Protein AF-A0A401P1S7-F1 (afdb_monomer)

pLDDT: mean 80.26, std 20.79, range [28.09, 97.69]

InterPro domains:
  IPR001977 Dephospho-CoA kinase [PF01121] (218-320)
  IPR001977 Dephospho-CoA kinase [PS51219] (219-333)
  IPR001977 Dephospho-CoA kinase [TIGR00152] (219-319)
  IPR004821 Cytidyltransferase-like domain [PF01467] (54-198)
  IPR014729 Rossmann-like alpha/beta/alpha sandwich fold [G3DSA:3.40.50.620] (52-202)
  IPR027417 P-loop containing nucleoside triphosphate hydrolase [G3DSA:3.40.50.300] (215-326)
  IPR027417 P-loop containing nucleoside triphosphate hydrolase [SSF52540] (219-316)

Organism: Scyliorhinus torazame (NCBI:txid75743)

Mean predicted aligned error: 14.48 Å

Structure (mmCIF, N/CA/C/O backbone):
data_AF-A0A401P1S7-F1
#
_entry.id   AF-A0A401P1S7-F1
#
loop_
_atom_site.group_PDB
_atom_site.id
_atom_site.type_symbol
_atom_site.label_atom_id
_atom_site.label_alt_id
_atom_site.label_comp_id
_atom_site.label_asym_id
_atom_site.label_entity_id
_atom_site.label_seq_id
_atom_site.pdbx_PDB_ins_code
_atom_site.Cartn_x
_atom_site.Cartn_y
_atom_site.Cartn_z
_atom_site.occupancy
_atom_site.B_iso_or_equiv
_atom_site.auth_seq_id
_atom_site.auth_comp_id
_atom_site.auth_asym_id
_atom_site.auth_atom_id
_atom_site.pdbx_PDB_model_num
ATOM 1 N N . MET A 1 1 ? -18.779 -3.147 -56.351 1.00 32.50 1 MET A N 1
ATOM 2 C CA . MET A 1 1 ? -19.719 -4.284 -56.214 1.00 32.50 1 MET A CA 1
ATOM 3 C C . MET A 1 1 ? -18.929 -5.398 -55.556 1.00 32.50 1 MET A C 1
ATOM 5 O O . MET A 1 1 ? -17.901 -5.725 -56.116 1.00 32.50 1 MET A O 1
ATOM 9 N N . GLN A 1 2 ? -19.200 -5.988 -54.401 1.00 30.59 2 GLN A N 1
ATOM 10 C CA . GLN A 1 2 ? -20.310 -6.144 -53.446 1.00 30.59 2 GLN A CA 1
ATOM 11 C C . GLN A 1 2 ? -19.615 -6.929 -52.294 1.00 30.59 2 GLN A C 1
ATOM 13 O O . GLN A 1 2 ? -18.751 -7.743 -52.590 1.00 30.59 2 GLN A O 1
ATOM 18 N N . CYS A 1 3 ? -19.857 -6.825 -50.995 1.00 28.09 3 CYS A N 1
ATOM 19 C CA . CYS A 1 3 ? -20.874 -6.202 -50.169 1.00 28.09 3 CYS A CA 1
ATOM 20 C C . CYS A 1 3 ? -20.369 -6.321 -48.711 1.00 28.09 3 CYS A C 1
ATOM 22 O O . CYS A 1 3 ? -19.733 -7.331 -48.408 1.00 28.09 3 CYS A O 1
ATOM 24 N N . LEU A 1 4 ? -20.747 -5.355 -47.854 1.00 31.86 4 LEU A N 1
ATOM 25 C CA . LEU A 1 4 ? -20.675 -5.278 -46.373 1.00 31.86 4 LEU A CA 1
ATOM 26 C C . LEU A 1 4 ? -19.678 -4.218 -45.856 1.00 31.86 4 LEU A C 1
ATOM 28 O O . LEU A 1 4 ? -18.549 -4.548 -45.534 1.00 31.86 4 LEU A O 1
ATOM 32 N N . GLU A 1 5 ? -19.987 -2.922 -45.710 1.00 41.50 5 GLU A N 1
ATOM 33 C CA . GLU A 1 5 ? -21.269 -2.194 -45.627 1.00 41.50 5 GLU A CA 1
ATOM 34 C C . GLU A 1 5 ? -22.364 -2.901 -44.825 1.00 41.50 5 GLU A C 1
ATOM 36 O O . GLU A 1 5 ? -23.409 -3.288 -45.341 1.00 41.50 5 GLU A O 1
ATOM 41 N N . LYS A 1 6 ? -22.099 -3.092 -43.535 1.00 39.53 6 LYS A N 1
ATOM 42 C CA . LYS A 1 6 ? -23.095 -3.010 -42.459 1.00 39.53 6 LYS A CA 1
ATOM 43 C C . LYS A 1 6 ? -22.331 -2.726 -41.172 1.00 39.53 6 LYS A C 1
ATOM 45 O O . LYS A 1 6 ? -21.309 -3.354 -40.938 1.00 39.53 6 LYS A O 1
ATOM 50 N N . TYR A 1 7 ? -22.855 -1.796 -40.378 1.00 32.50 7 TYR A N 1
ATOM 51 C CA . TYR A 1 7 ? -22.289 -1.207 -39.154 1.00 32.50 7 TYR A CA 1
ATOM 52 C C . TYR A 1 7 ? -21.489 0.086 -39.328 1.00 32.50 7 TYR A C 1
ATOM 54 O O . TYR A 1 7 ? -20.414 0.273 -38.769 1.00 32.50 7 TYR A O 1
ATOM 62 N N . THR A 1 8 ? -22.102 1.053 -40.005 1.00 40.28 8 THR A N 1
ATOM 63 C CA . THR A 1 8 ? -22.056 2.439 -39.533 1.00 40.28 8 THR A CA 1
ATOM 64 C C . THR A 1 8 ? -23.343 2.763 -38.766 1.00 40.28 8 THR A C 1
ATOM 66 O O . THR A 1 8 ? -24.420 2.288 -39.120 1.00 40.28 8 THR A O 1
ATOM 69 N N . ILE A 1 9 ? -23.186 3.628 -37.754 1.00 39.34 9 ILE A N 1
ATOM 70 C CA . ILE A 1 9 ? -24.175 4.338 -36.915 1.00 39.34 9 ILE A CA 1
ATOM 71 C C . ILE A 1 9 ? -24.332 3.778 -35.490 1.00 39.34 9 ILE A C 1
ATOM 73 O O . ILE A 1 9 ? -25.034 2.804 -35.239 1.00 39.34 9 ILE A O 1
ATOM 77 N N . GLY A 1 10 ? -23.715 4.496 -34.542 1.00 35.91 10 GLY A N 1
ATOM 78 C CA . GLY A 1 10 ? -23.952 4.361 -33.106 1.00 35.91 10 GLY A CA 1
ATOM 79 C C . GLY A 1 10 ? -22.977 5.170 -32.240 1.00 35.91 10 GLY A C 1
ATOM 80 O O . GLY A 1 10 ? -22.085 4.594 -31.637 1.00 35.91 10 GLY A O 1
ATOM 81 N N . CYS A 1 11 ? -23.183 6.491 -32.156 1.00 37.66 11 CYS A N 1
ATOM 82 C CA . CYS A 1 11 ? -22.793 7.344 -31.013 1.00 37.66 11 CYS A CA 1
ATOM 83 C C . CYS A 1 11 ? -21.363 7.912 -30.851 1.00 37.66 11 CYS A C 1
ATOM 85 O O . CYS A 1 11 ? -20.989 8.198 -29.721 1.00 37.66 11 CYS A O 1
ATOM 87 N N . TYR A 1 12 ? -20.616 8.236 -31.915 1.00 35.50 12 TYR A N 1
ATOM 88 C CA . TYR A 1 12 ? -19.505 9.207 -31.796 1.00 35.50 12 TYR A CA 1
ATOM 89 C C . TYR A 1 12 ? -19.401 10.105 -33.032 1.00 35.50 12 TYR A C 1
ATOM 91 O O . TYR A 1 12 ? -18.594 9.884 -33.930 1.00 35.50 12 TYR A O 1
ATOM 99 N N . THR A 1 13 ? -20.223 11.152 -33.093 1.00 38.81 13 THR A N 1
ATOM 100 C CA . THR A 1 13 ? -19.990 12.279 -34.006 1.00 38.81 13 THR A CA 1
ATOM 101 C C . THR A 1 13 ? -18.908 13.186 -33.429 1.00 38.81 13 THR A C 1
ATOM 103 O O . THR A 1 13 ? -19.193 14.272 -32.935 1.00 38.81 13 THR A O 1
ATOM 106 N N . CYS A 1 14 ? -17.655 12.755 -33.523 1.00 38.50 14 CYS A N 1
ATOM 107 C CA . CYS A 1 14 ? -16.548 13.689 -33.665 1.00 38.50 14 CYS A CA 1
ATOM 108 C C . CYS A 1 14 ? -16.184 13.655 -35.147 1.00 38.50 14 CYS A C 1
ATOM 110 O O . CYS A 1 14 ? -15.801 12.608 -35.657 1.00 38.50 14 CYS A O 1
ATOM 112 N N . LYS A 1 15 ? -16.350 14.768 -35.865 1.00 45.00 15 LYS A N 1
ATOM 113 C CA . LYS A 1 15 ? -15.666 14.966 -37.147 1.00 45.00 15 LYS A CA 1
ATOM 114 C C . LYS A 1 15 ? -14.268 15.469 -36.795 1.00 45.00 15 LYS A C 1
ATOM 116 O O . LYS A 1 15 ? -14.149 16.667 -36.531 1.00 45.00 15 LYS A O 1
ATOM 121 N N . PRO A 1 16 ? -13.216 14.635 -36.728 1.00 43.47 16 PRO A N 1
ATOM 122 C CA . PRO A 1 16 ? -11.895 15.210 -36.646 1.00 43.47 16 PRO A CA 1
ATOM 123 C C . PRO A 1 16 ? -11.619 15.846 -38.006 1.00 43.47 16 PRO A C 1
ATOM 125 O O . PRO A 1 16 ? -11.611 15.176 -39.036 1.00 43.47 16 PRO A O 1
ATOM 128 N N . ASN A 1 17 ? -11.386 17.152 -38.015 1.00 41.09 17 ASN A N 1
ATOM 129 C CA . ASN A 1 17 ? -10.801 17.843 -39.158 1.00 41.09 17 ASN A CA 1
ATOM 130 C C . ASN A 1 17 ? -9.288 17.538 -39.200 1.00 41.09 17 ASN A C 1
ATOM 132 O O . ASN A 1 17 ? -8.452 18.436 -39.237 1.00 41.09 17 ASN A O 1
ATOM 136 N N . LEU A 1 18 ? -8.929 16.255 -39.083 1.00 43.84 18 LEU A N 1
ATOM 137 C CA . LEU A 1 18 ? -7.558 15.777 -39.162 1.00 43.84 18 LEU A C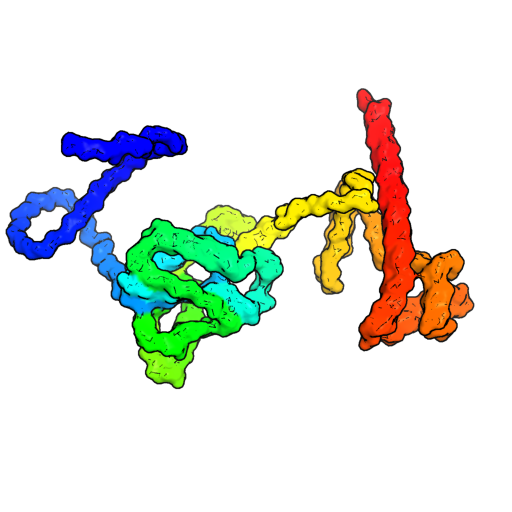A 1
ATOM 138 C C . LEU A 1 18 ? -7.249 15.564 -40.641 1.00 43.84 18 LEU A C 1
ATOM 140 O O . LEU A 1 18 ? -7.771 14.643 -41.269 1.00 43.84 18 LEU A O 1
ATOM 144 N N . ARG A 1 19 ? -6.398 16.427 -41.202 1.00 36.00 19 ARG A N 1
ATOM 145 C CA . ARG A 1 19 ? -5.723 16.128 -42.465 1.00 36.00 19 ARG A CA 1
ATOM 146 C C . ARG A 1 19 ? -4.845 14.904 -42.219 1.00 36.00 19 ARG A C 1
ATOM 148 O O . ARG A 1 19 ? -3.827 15.004 -41.545 1.00 36.00 19 ARG A O 1
ATOM 155 N N . ALA A 1 20 ? -5.260 13.751 -42.732 1.00 36.47 20 ALA A N 1
ATOM 156 C CA . ALA A 1 20 ? -4.386 12.596 -42.820 1.00 36.47 20 ALA A CA 1
ATOM 157 C C . ALA A 1 20 ? -3.235 12.959 -43.767 1.00 36.47 20 ALA A C 1
ATOM 159 O O . ALA A 1 20 ? -3.450 13.157 -44.963 1.00 36.47 20 ALA A O 1
ATOM 160 N N . VAL A 1 21 ? -2.028 13.103 -43.224 1.00 33.38 21 VAL A N 1
ATOM 161 C CA . VAL A 1 21 ? -0.812 13.201 -44.030 1.00 33.38 21 VAL A CA 1
ATOM 162 C C . VAL A 1 21 ? -0.382 11.771 -44.320 1.00 33.38 21 VAL A C 1
ATOM 164 O O . VAL A 1 21 ? 0.102 11.060 -43.444 1.00 33.38 21 VAL A O 1
ATOM 167 N N . TYR A 1 22 ? -0.634 11.330 -45.547 1.00 31.97 22 TYR A N 1
ATOM 168 C CA . TYR A 1 22 ? -0.056 10.107 -46.080 1.00 31.97 22 TYR A CA 1
ATOM 169 C C . TYR A 1 22 ? 1.417 10.410 -46.365 1.00 31.97 22 TYR A C 1
ATOM 171 O O . TYR A 1 22 ? 1.703 11.246 -47.218 1.00 31.97 22 TYR A O 1
ATOM 179 N N . LEU A 1 23 ? 2.340 9.800 -45.622 1.00 33.53 23 LEU A N 1
ATOM 180 C CA . LEU A 1 23 ? 3.766 9.843 -45.946 1.00 33.53 23 LEU A CA 1
ATOM 181 C C . LEU A 1 23 ? 4.063 8.650 -46.866 1.00 33.53 23 LEU A C 1
ATOM 183 O O . LEU A 1 23 ? 4.143 7.525 -46.366 1.00 33.53 23 LEU A O 1
ATOM 187 N N . PRO A 1 24 ? 4.177 8.839 -48.195 1.00 35.16 24 PRO A N 1
ATOM 188 C CA . PRO A 1 24 ? 4.682 7.783 -49.053 1.00 35.16 24 PRO A CA 1
ATOM 189 C C . PRO A 1 24 ? 6.154 7.544 -48.707 1.00 35.16 24 PRO A C 1
ATOM 191 O O . PRO A 1 24 ? 6.969 8.464 -48.665 1.00 35.16 24 PRO A O 1
ATOM 194 N N . CYS A 1 25 ? 6.486 6.292 -48.411 1.00 29.78 25 CYS A N 1
ATOM 195 C CA . CYS A 1 25 ? 7.866 5.855 -48.301 1.00 29.78 25 CYS A CA 1
ATOM 196 C C . CYS A 1 25 ? 8.345 5.537 -49.723 1.00 29.78 25 CYS A C 1
ATOM 198 O O . CYS A 1 25 ? 8.137 4.425 -50.210 1.00 29.78 25 CYS A O 1
ATOM 200 N N . ASP A 1 26 ? 8.914 6.529 -50.410 1.00 36.94 26 ASP A N 1
ATOM 201 C CA . ASP A 1 26 ? 9.472 6.329 -51.748 1.00 36.94 26 ASP A CA 1
ATOM 202 C C . ASP A 1 26 ? 10.827 5.625 -51.643 1.00 36.94 26 ASP A C 1
ATOM 204 O O . ASP A 1 26 ? 11.872 6.215 -51.362 1.00 36.94 26 ASP A O 1
ATOM 208 N N . ILE A 1 27 ? 10.793 4.316 -51.878 1.00 46.25 27 ILE A N 1
ATOM 209 C CA . ILE A 1 27 ? 11.974 3.521 -52.186 1.00 46.25 27 ILE A CA 1
ATOM 210 C C . ILE A 1 27 ? 12.226 3.688 -53.692 1.00 46.25 27 ILE A C 1
ATOM 212 O O . ILE A 1 27 ? 11.534 3.081 -54.505 1.00 46.25 27 ILE A O 1
ATOM 216 N N . ASN A 1 28 ? 13.264 4.468 -54.017 1.00 37.88 28 ASN A N 1
ATOM 217 C CA . ASN A 1 28 ? 13.929 4.649 -55.320 1.00 37.88 28 ASN A CA 1
ATOM 218 C C . ASN A 1 28 ? 13.371 5.713 -56.293 1.00 37.88 28 ASN A C 1
ATOM 220 O O . ASN A 1 28 ? 12.344 5.512 -56.927 1.00 37.88 28 ASN A O 1
ATOM 224 N N . GLY A 1 29 ? 14.209 6.725 -56.577 1.00 36.44 29 GLY A N 1
ATOM 225 C CA . GLY A 1 29 ? 14.394 7.259 -57.937 1.00 36.44 29 GLY A CA 1
ATOM 226 C C . GLY A 1 29 ? 13.827 8.651 -58.245 1.00 36.44 29 GLY A C 1
ATOM 227 O O . GLY A 1 29 ? 12.653 8.784 -58.539 1.00 36.44 29 GLY A O 1
ATOM 228 N N . THR A 1 30 ? 14.722 9.649 -58.260 1.00 39.00 30 THR A N 1
ATOM 229 C CA . THR A 1 30 ? 14.777 10.820 -59.172 1.00 39.00 30 THR A CA 1
ATOM 230 C C . THR A 1 30 ? 13.467 11.420 -59.708 1.00 39.00 30 THR A C 1
ATOM 232 O O . THR A 1 30 ? 12.921 10.895 -60.669 1.00 39.00 30 THR A O 1
ATOM 235 N N . GLU A 1 31 ? 13.091 12.610 -59.221 1.00 33.22 31 GLU A N 1
ATOM 236 C CA . GLU A 1 31 ? 12.916 13.845 -60.021 1.00 33.22 31 GLU A CA 1
ATOM 237 C C . GLU A 1 31 ? 12.532 15.045 -59.130 1.00 33.22 31 GLU A C 1
ATOM 239 O O . GLU A 1 31 ? 11.765 14.934 -58.177 1.00 33.22 31 GLU A O 1
ATOM 244 N N . SER A 1 32 ? 13.126 16.205 -59.415 1.00 36.16 32 SER A N 1
ATOM 245 C CA . SER A 1 32 ? 12.997 17.449 -58.649 1.00 36.16 32 SER A CA 1
ATOM 246 C C . SER A 1 32 ? 11.825 18.308 -59.131 1.00 36.16 32 SER A C 1
ATOM 248 O O . SER A 1 32 ? 11.781 18.661 -60.310 1.00 36.16 32 SER A O 1
ATOM 250 N N . ILE A 1 33 ? 10.963 18.756 -58.214 1.00 31.64 33 ILE A N 1
ATOM 251 C CA . ILE A 1 33 ? 10.011 19.859 -58.438 1.00 31.64 33 ILE A CA 1
ATOM 252 C C . ILE A 1 33 ? 10.372 20.992 -57.461 1.00 31.64 33 ILE A C 1
ATOM 254 O O . ILE A 1 33 ? 10.410 20.740 -56.256 1.00 31.64 33 ILE A O 1
ATOM 258 N N . PRO A 1 34 ? 10.653 22.226 -57.924 1.00 33.56 34 PRO A N 1
ATOM 259 C CA . PRO A 1 34 ? 10.986 23.327 -57.032 1.00 33.56 34 PRO A CA 1
ATOM 260 C C . PRO A 1 34 ? 9.700 23.966 -56.501 1.00 33.56 34 PRO A C 1
ATOM 262 O O . PRO A 1 34 ? 8.905 24.505 -57.269 1.00 33.56 34 PRO A O 1
ATOM 265 N N . CYS A 1 35 ? 9.506 23.926 -55.184 1.00 28.33 35 CYS A N 1
ATOM 266 C CA . CYS A 1 35 ? 8.480 24.710 -54.505 1.00 28.33 35 CYS A CA 1
ATOM 267 C C . CYS A 1 35 ? 9.188 25.744 -53.627 1.00 28.33 35 CYS A C 1
ATOM 269 O O . CYS A 1 35 ? 9.930 25.392 -52.712 1.00 28.33 35 CYS A O 1
ATOM 271 N N . SER A 1 36 ? 9.013 27.012 -53.984 1.00 35.00 36 SER A N 1
ATOM 272 C CA . SER A 1 36 ? 9.578 28.168 -53.302 1.00 35.00 36 SER A CA 1
ATOM 273 C C . SER A 1 36 ? 8.826 28.489 -52.008 1.00 35.00 36 SER A C 1
ATOM 275 O O . SER A 1 36 ? 7.603 28.369 -51.943 1.00 35.00 36 SER A O 1
ATOM 277 N N . ASP A 1 37 ? 9.605 28.974 -51.042 1.00 32.38 37 ASP A N 1
ATOM 278 C CA . ASP A 1 37 ? 9.228 29.789 -49.885 1.00 32.38 37 ASP A CA 1
ATOM 279 C C . ASP A 1 37 ? 8.509 29.090 -48.724 1.00 32.38 37 ASP A C 1
ATOM 281 O O . ASP A 1 37 ? 7.290 29.128 -48.578 1.00 32.38 37 ASP A O 1
ATOM 285 N N . THR A 1 38 ? 9.289 28.543 -47.793 1.00 33.31 38 THR A N 1
ATOM 286 C CA . THR A 1 38 ? 9.555 29.195 -46.491 1.00 33.31 38 THR A CA 1
ATOM 287 C C . THR A 1 38 ? 10.537 28.343 -45.688 1.00 33.31 38 THR A C 1
ATOM 289 O O . THR A 1 38 ? 10.422 27.124 -45.615 1.00 33.31 38 THR A O 1
ATOM 292 N N . GLU A 1 39 ? 11.555 28.995 -45.136 1.00 43.50 39 GLU A N 1
ATOM 293 C CA . GLU A 1 39 ? 12.579 28.388 -44.292 1.00 43.50 39 GLU A CA 1
ATOM 294 C C . GLU A 1 39 ? 11.947 27.844 -43.001 1.00 43.50 39 GLU A C 1
ATOM 296 O O . GLU A 1 39 ? 11.658 28.602 -42.081 1.00 43.50 39 GLU A O 1
ATOM 301 N N . ASP A 1 40 ? 11.751 26.527 -42.924 1.00 35.00 40 ASP A N 1
ATOM 302 C CA . ASP A 1 40 ? 11.663 25.802 -41.651 1.00 35.00 40 ASP A CA 1
ATOM 303 C C . ASP A 1 40 ? 12.716 24.688 -41.642 1.00 35.00 40 ASP A C 1
ATOM 305 O O . ASP A 1 40 ? 12.460 23.484 -41.668 1.00 35.00 40 ASP A O 1
ATOM 309 N N . SER A 1 41 ? 13.972 25.123 -41.713 1.00 40.03 41 SER A N 1
ATOM 310 C CA . SER A 1 41 ? 15.144 24.296 -41.455 1.00 40.03 41 SER A CA 1
ATOM 311 C C . SER A 1 41 ? 15.327 24.168 -39.941 1.00 40.03 41 SER A C 1
ATOM 313 O O . SER A 1 41 ? 16.153 24.862 -39.347 1.00 40.03 41 SER A O 1
ATOM 315 N N . GLY A 1 42 ? 14.537 23.304 -39.303 1.00 40.44 42 GLY A N 1
ATOM 316 C CA . GLY A 1 42 ? 14.604 23.103 -37.859 1.00 40.44 42 GLY A CA 1
ATOM 317 C C . GLY A 1 42 ? 13.942 21.809 -37.402 1.00 40.44 42 GLY A C 1
ATOM 318 O O . GLY A 1 42 ? 12.742 21.773 -37.185 1.00 40.44 42 GLY A O 1
ATOM 319 N N . LEU A 1 43 ? 14.766 20.780 -37.169 1.00 40.03 43 LEU A N 1
ATOM 320 C CA . LEU A 1 43 ? 14.455 19.554 -36.412 1.00 40.03 43 LEU A CA 1
ATOM 321 C C . LEU A 1 43 ? 13.633 18.475 -37.138 1.00 40.03 43 LEU A C 1
ATOM 323 O O . LEU A 1 43 ? 12.635 17.979 -36.625 1.00 40.03 43 LEU A O 1
ATOM 327 N N . CYS A 1 44 ? 14.152 17.958 -38.253 1.00 36.66 44 CYS A N 1
ATOM 328 C CA . CYS A 1 44 ? 13.947 16.537 -38.552 1.00 36.66 44 CYS A CA 1
ATOM 329 C C . CYS A 1 44 ? 15.006 15.724 -37.781 1.00 36.66 44 CYS A C 1
ATOM 331 O O . CYS A 1 44 ? 15.897 15.116 -38.373 1.00 36.66 44 CYS A O 1
ATOM 333 N N . GLU A 1 45 ? 14.980 15.789 -36.444 1.00 49.06 45 GLU A N 1
ATOM 334 C CA . GLU A 1 45 ? 15.794 14.892 -35.621 1.00 49.06 45 GLU A CA 1
ATOM 335 C C . GLU A 1 45 ? 15.281 13.471 -35.849 1.00 49.06 45 GLU A C 1
ATOM 337 O O . GLU A 1 45 ? 14.145 13.136 -35.513 1.00 49.06 45 GLU A O 1
ATOM 342 N N . ILE A 1 46 ? 16.109 12.630 -36.469 1.00 57.06 46 ILE A N 1
ATOM 343 C CA . ILE A 1 46 ? 15.832 11.202 -36.582 1.00 57.06 46 ILE A CA 1
ATOM 344 C C . ILE A 1 46 ? 15.740 10.672 -35.153 1.00 57.06 46 ILE A C 1
ATOM 346 O O . ILE A 1 46 ? 16.751 10.583 -34.455 1.00 57.06 46 ILE A O 1
ATOM 350 N N . ILE A 1 47 ? 14.527 10.342 -34.709 1.00 63.78 47 ILE A N 1
ATOM 351 C CA . ILE A 1 47 ? 14.320 9.703 -33.412 1.00 63.78 47 ILE A CA 1
ATOM 352 C C . ILE A 1 47 ? 15.087 8.372 -33.454 1.00 63.78 47 ILE A C 1
ATOM 354 O O . ILE A 1 47 ? 14.801 7.538 -34.320 1.00 63.78 47 ILE A O 1
ATOM 358 N N . PRO A 1 48 ? 16.081 8.160 -32.575 1.00 75.94 48 PRO A N 1
ATOM 359 C CA . PRO A 1 48 ? 16.871 6.940 -32.598 1.00 75.94 48 PRO A CA 1
ATOM 360 C C . PRO A 1 48 ? 15.966 5.741 -32.302 1.00 75.94 48 PRO A C 1
ATOM 362 O O . PRO A 1 48 ? 15.255 5.725 -31.300 1.00 75.94 48 PRO A O 1
ATOM 365 N N . SER A 1 49 ? 15.995 4.736 -33.176 1.00 87.25 49 SER A N 1
ATOM 366 C CA . SER A 1 49 ? 15.250 3.490 -32.996 1.00 87.25 49 SER A CA 1
ATOM 367 C C . SER A 1 49 ? 16.186 2.385 -32.515 1.00 87.25 49 SER A C 1
ATOM 369 O O . SER A 1 49 ? 17.262 2.173 -33.077 1.00 87.25 49 SER A O 1
ATOM 371 N N . TYR A 1 50 ? 15.768 1.677 -31.474 1.00 93.69 50 TYR A N 1
ATOM 372 C CA . TYR A 1 50 ? 16.484 0.567 -30.858 1.00 93.69 50 TYR A CA 1
ATOM 373 C C . TYR A 1 50 ? 15.649 -0.703 -31.002 1.00 93.69 50 TYR A C 1
ATOM 375 O O . TYR A 1 50 ? 14.437 -0.674 -30.805 1.00 93.69 50 TYR A O 1
ATOM 383 N N . ASN A 1 51 ? 16.273 -1.838 -31.320 1.00 93.00 51 ASN A N 1
ATOM 384 C CA . ASN A 1 51 ? 15.528 -3.090 -31.479 1.00 93.00 51 ASN A CA 1
ATOM 385 C C . ASN A 1 51 ? 14.906 -3.540 -30.153 1.00 93.00 51 ASN A C 1
ATOM 387 O O . ASN A 1 51 ? 13.714 -3.853 -30.115 1.00 93.00 51 ASN A O 1
ATOM 391 N N . ASP A 1 52 ? 15.709 -3.521 -29.090 1.00 96.31 52 ASP A N 1
ATOM 392 C CA . ASP A 1 52 ? 15.348 -4.023 -27.772 1.00 96.31 52 ASP A CA 1
ATOM 393 C C . ASP A 1 52 ? 15.523 -2.923 -26.718 1.00 96.31 52 ASP A C 1
ATOM 395 O O . ASP A 1 52 ? 16.637 -2.459 -26.437 1.00 96.31 52 ASP A O 1
ATOM 399 N N . VAL A 1 53 ? 14.405 -2.511 -26.125 1.00 97.06 53 VAL A N 1
ATOM 400 C CA . VAL A 1 53 ? 14.334 -1.419 -25.149 1.00 97.06 53 VAL A CA 1
ATOM 401 C C . VAL A 1 53 ? 13.814 -1.953 -23.820 1.00 97.06 53 VAL A C 1
ATOM 403 O O . VAL A 1 53 ? 12.947 -2.826 -23.784 1.00 97.06 53 VAL A O 1
ATOM 406 N N . VAL A 1 54 ? 14.324 -1.418 -22.710 1.00 97.25 54 VAL A N 1
ATOM 407 C CA . VAL A 1 54 ? 13.832 -1.724 -21.364 1.00 97.25 54 VAL A CA 1
ATOM 408 C C . VAL A 1 54 ? 13.429 -0.460 -20.613 1.00 97.25 54 VAL A C 1
ATOM 410 O O . VAL A 1 54 ? 14.087 0.575 -20.705 1.00 97.25 54 VAL A O 1
ATOM 413 N N . LEU A 1 55 ? 12.371 -0.545 -19.813 1.00 95.81 55 LEU A N 1
ATOM 414 C CA . LEU A 1 55 ? 12.113 0.423 -18.751 1.00 95.81 55 LEU A CA 1
ATOM 415 C C . LEU A 1 55 ? 11.571 -0.256 -17.498 1.00 95.81 55 LEU A C 1
ATOM 417 O O . LEU A 1 55 ? 11.018 -1.354 -17.545 1.00 95.81 55 LEU A O 1
ATOM 421 N N . GLY A 1 56 ? 11.728 0.413 -16.362 1.00 93.12 56 GLY A N 1
ATOM 422 C CA . GLY A 1 56 ? 11.260 -0.066 -15.069 1.00 93.12 56 GLY A CA 1
ATOM 423 C C . GLY A 1 56 ? 10.454 0.998 -14.343 1.00 93.12 56 GLY A C 1
ATOM 424 O O . GLY A 1 56 ? 10.754 2.189 -14.424 1.00 93.12 56 GLY A O 1
ATOM 425 N N . GLY A 1 57 ? 9.433 0.576 -13.608 1.00 91.81 57 GLY A N 1
ATOM 426 C CA . GLY A 1 57 ? 8.596 1.502 -12.861 1.00 91.81 57 GLY A CA 1
ATOM 427 C C . GLY A 1 57 ? 7.567 0.805 -11.989 1.00 91.81 57 GLY A C 1
ATOM 428 O O . GLY A 1 57 ? 7.334 -0.399 -12.076 1.00 91.81 57 GLY A O 1
ATOM 429 N N . THR A 1 58 ? 6.932 1.575 -11.109 1.00 90.06 58 THR A N 1
ATOM 430 C CA . THR A 1 58 ? 5.803 1.064 -10.326 1.00 90.06 58 THR A CA 1
ATOM 431 C C . THR A 1 58 ? 4.528 1.017 -11.168 1.00 90.06 58 THR A C 1
ATOM 433 O O . THR A 1 58 ? 3.732 0.112 -10.966 1.00 90.06 58 THR A O 1
ATOM 436 N N . PHE A 1 59 ? 4.335 1.932 -12.126 1.00 92.25 59 PHE A N 1
ATOM 437 C CA . PHE A 1 59 ? 3.148 1.965 -13.000 1.00 92.25 59 PHE A CA 1
ATOM 438 C C . PHE A 1 59 ? 1.818 1.838 -12.238 1.00 92.25 59 PHE A C 1
ATOM 440 O O . PHE A 1 59 ? 0.856 1.245 -12.718 1.00 92.25 59 PHE A O 1
ATOM 447 N N . ASP A 1 60 ? 1.773 2.386 -11.023 1.00 90.50 60 ASP A N 1
ATOM 448 C CA . ASP A 1 60 ? 0.559 2.448 -10.221 1.00 90.50 60 ASP A CA 1
ATOM 449 C C . ASP A 1 60 ? -0.320 3.582 -10.742 1.00 90.50 60 ASP A C 1
ATOM 451 O O . ASP A 1 60 ? 0.169 4.708 -10.892 1.00 90.50 60 ASP A O 1
ATOM 455 N N . ARG A 1 61 ? -1.586 3.260 -11.043 1.00 87.00 61 ARG A N 1
ATOM 456 C CA . ARG A 1 61 ? -2.604 4.177 -11.585 1.00 87.00 61 ARG A CA 1
ATOM 457 C C . ARG A 1 61 ? -2.067 5.034 -12.734 1.00 87.00 61 ARG A C 1
ATOM 459 O O . ARG A 1 61 ? -1.684 6.185 -12.541 1.00 87.00 61 ARG A O 1
ATOM 466 N N . LEU A 1 62 ? -2.021 4.458 -13.939 1.00 88.06 62 LEU A N 1
ATOM 467 C CA . LEU A 1 62 ? -1.451 5.091 -15.138 1.00 88.06 62 LEU A CA 1
ATOM 468 C C . LEU A 1 62 ? -1.949 6.531 -15.359 1.00 88.06 62 LEU A C 1
ATOM 470 O O . LEU A 1 62 ? -3.057 6.773 -15.837 1.00 88.06 62 LEU A O 1
ATOM 474 N N . HIS A 1 63 ? -1.073 7.485 -15.062 1.00 83.69 63 HIS A N 1
ATOM 475 C CA . HIS A 1 63 ? -1.300 8.922 -15.168 1.00 83.69 63 HIS A CA 1
ATOM 476 C C . HIS A 1 63 ? -0.501 9.522 -16.338 1.00 83.69 63 HIS A C 1
ATOM 478 O O . HIS A 1 63 ? 0.326 8.815 -16.922 1.00 83.69 63 HIS A O 1
ATOM 484 N N . PRO A 1 64 ? -0.713 10.803 -16.709 1.00 84.06 64 PRO A N 1
ATOM 485 C CA . PRO A 1 64 ? -0.104 11.400 -17.902 1.00 84.06 64 PRO A CA 1
ATOM 486 C C . PRO A 1 64 ? 1.411 11.193 -18.025 1.00 84.06 64 PRO A C 1
ATOM 488 O O . PRO A 1 64 ? 1.872 10.764 -19.077 1.00 84.06 64 PRO A O 1
ATOM 491 N N . ALA A 1 65 ? 2.179 11.375 -16.944 1.00 83.12 65 ALA A N 1
ATOM 492 C CA . ALA A 1 65 ? 3.629 11.158 -16.985 1.00 83.12 65 ALA A CA 1
ATOM 493 C C . ALA A 1 65 ? 4.030 9.708 -17.338 1.00 83.12 65 ALA A C 1
ATOM 495 O O . ALA A 1 65 ? 4.952 9.516 -18.126 1.00 83.12 65 ALA A O 1
ATOM 496 N N . HIS A 1 66 ? 3.321 8.684 -16.837 1.00 89.19 66 HIS A N 1
ATOM 497 C CA . HIS A 1 66 ? 3.552 7.301 -17.280 1.00 89.19 66 HIS A CA 1
ATOM 498 C C . HIS A 1 66 ? 3.210 7.125 -18.756 1.00 89.19 66 HIS A C 1
ATOM 500 O O . HIS A 1 66 ? 3.967 6.486 -19.477 1.00 89.19 66 HIS A O 1
ATOM 506 N N . LYS A 1 67 ? 2.084 7.691 -19.204 1.00 90.56 67 LYS A N 1
ATOM 507 C CA . LYS A 1 67 ? 1.638 7.573 -20.597 1.00 90.56 67 LYS A CA 1
ATOM 508 C C . LYS A 1 67 ? 2.677 8.149 -21.554 1.00 90.56 67 LYS A C 1
ATOM 510 O O . LYS A 1 67 ? 3.021 7.485 -22.516 1.00 90.56 67 LYS A O 1
ATOM 515 N N . ILE A 1 68 ? 3.245 9.311 -21.241 1.00 89.38 68 ILE A N 1
ATOM 516 C CA . ILE A 1 68 ? 4.309 9.933 -22.040 1.00 89.38 68 ILE A CA 1
ATOM 517 C C . ILE A 1 68 ? 5.569 9.067 -22.053 1.00 89.38 68 ILE A C 1
ATOM 519 O O . ILE A 1 68 ? 6.079 8.760 -23.128 1.00 89.38 68 ILE A O 1
ATOM 523 N N . LEU A 1 69 ? 6.031 8.625 -20.877 1.00 91.25 69 LEU A N 1
ATOM 524 C CA . LEU A 1 69 ? 7.202 7.752 -20.755 1.00 91.25 69 LEU A CA 1
ATOM 525 C C . LEU A 1 69 ? 7.044 6.487 -21.614 1.00 91.25 69 LEU A C 1
ATOM 527 O O . LEU A 1 69 ? 7.936 6.130 -22.381 1.00 91.25 69 LEU A O 1
ATOM 531 N N . LEU A 1 70 ? 5.890 5.828 -21.504 1.00 94.12 70 LEU A N 1
ATOM 532 C CA . LEU A 1 70 ? 5.562 4.600 -22.223 1.00 94.12 70 LEU A CA 1
ATOM 533 C C . LEU A 1 70 ? 5.387 4.842 -23.726 1.00 94.12 70 LEU A C 1
ATOM 535 O O . LEU A 1 70 ? 5.889 4.049 -24.517 1.00 94.12 70 LEU A O 1
ATOM 539 N N . SER A 1 71 ? 4.724 5.927 -24.133 1.00 93.25 71 SER A N 1
ATOM 540 C CA . SER A 1 71 ? 4.540 6.269 -25.547 1.00 93.25 71 SER A CA 1
ATOM 541 C C . SER A 1 71 ? 5.868 6.555 -26.236 1.00 93.25 71 SER A C 1
ATOM 543 O O . SER A 1 71 ? 6.124 5.992 -27.296 1.00 93.25 71 SER A O 1
ATOM 545 N N . ILE A 1 72 ? 6.748 7.346 -25.618 1.00 92.00 72 ILE A N 1
ATOM 546 C CA . ILE A 1 72 ? 8.091 7.589 -26.160 1.00 92.00 72 ILE A CA 1
ATOM 547 C C . ILE A 1 72 ? 8.887 6.280 -26.193 1.00 92.00 72 ILE A C 1
ATOM 549 O O . ILE A 1 72 ? 9.513 5.979 -27.203 1.00 92.00 72 ILE A O 1
ATOM 553 N N . SER A 1 73 ? 8.798 5.445 -25.152 1.00 93.81 73 SER A N 1
ATOM 554 C CA . SER A 1 73 ? 9.445 4.123 -25.158 1.00 93.81 73 SER A CA 1
ATOM 555 C C . SER A 1 73 ? 8.971 3.253 -26.329 1.00 93.81 73 SER A C 1
ATOM 557 O O . SER A 1 73 ? 9.786 2.595 -26.969 1.00 93.81 73 SER A O 1
ATOM 559 N N . CYS A 1 74 ? 7.673 3.278 -26.654 1.00 93.75 74 CYS A N 1
ATOM 560 C CA . CYS A 1 74 ? 7.128 2.563 -27.811 1.00 93.75 74 CYS A CA 1
ATOM 561 C C . CYS A 1 74 ? 7.657 3.113 -29.142 1.00 93.75 74 CYS A C 1
ATOM 563 O O . CYS A 1 74 ? 7.913 2.325 -30.043 1.00 93.75 74 CYS A O 1
ATOM 565 N N . LEU A 1 75 ? 7.835 4.433 -29.266 1.00 91.44 75 LEU A N 1
ATOM 566 C CA . LEU A 1 75 ? 8.388 5.063 -30.474 1.00 91.44 75 LEU A CA 1
ATOM 567 C C . LEU A 1 75 ? 9.871 4.733 -30.677 1.00 91.44 75 LEU A C 1
ATOM 569 O O . LEU A 1 75 ? 10.315 4.541 -31.804 1.00 91.44 75 LEU A O 1
ATOM 573 N N . LEU A 1 76 ? 10.628 4.635 -29.584 1.00 91.62 76 LEU A N 1
ATOM 574 C CA . LEU A 1 76 ? 12.040 4.253 -29.611 1.00 91.62 76 LEU A CA 1
ATOM 575 C C . LEU A 1 76 ? 12.244 2.758 -29.887 1.00 91.62 76 LEU A C 1
ATOM 577 O O . LEU A 1 76 ? 13.364 2.354 -30.186 1.00 91.62 76 LEU A O 1
ATOM 581 N N . THR A 1 77 ? 11.199 1.932 -29.775 1.00 95.00 77 THR A N 1
ATOM 582 C CA . THR A 1 77 ? 11.309 0.474 -29.896 1.00 95.00 77 THR A CA 1
ATOM 583 C C . THR A 1 77 ? 10.974 -0.006 -31.303 1.00 95.00 77 THR A C 1
ATOM 585 O O . THR A 1 77 ? 9.857 0.168 -31.780 1.00 95.00 77 THR A O 1
ATOM 588 N N . GLY A 1 78 ? 11.918 -0.698 -31.935 1.00 92.12 78 GLY A N 1
ATOM 589 C CA . GLY A 1 78 ? 11.734 -1.343 -33.231 1.00 92.12 78 GLY A CA 1
ATOM 590 C C . GLY A 1 78 ? 11.126 -2.745 -33.148 1.00 92.12 78 GLY A C 1
ATOM 591 O O . GLY A 1 78 ? 10.303 -3.091 -33.991 1.00 92.12 78 GLY A O 1
ATOM 592 N N . LYS A 1 79 ? 11.517 -3.568 -32.160 1.00 93.88 79 LYS A N 1
ATOM 593 C CA . LYS A 1 79 ? 11.066 -4.971 -32.062 1.00 93.88 79 LYS A CA 1
ATOM 594 C C . LYS A 1 79 ? 10.429 -5.309 -30.722 1.00 93.88 79 LYS A C 1
ATOM 596 O O . LYS A 1 79 ? 9.286 -5.760 -30.698 1.00 93.88 79 LYS A O 1
ATOM 601 N N . ARG A 1 80 ? 11.157 -5.124 -29.619 1.00 97.06 80 ARG A N 1
ATOM 602 C CA . ARG A 1 80 ? 10.772 -5.653 -28.306 1.00 97.06 80 ARG A CA 1
ATOM 603 C C . ARG A 1 80 ? 10.959 -4.625 -27.198 1.00 97.06 80 ARG A C 1
ATOM 605 O O . ARG A 1 80 ? 12.035 -4.050 -27.049 1.00 97.06 80 ARG A O 1
ATOM 612 N N . LEU A 1 81 ? 9.909 -4.426 -26.405 1.00 97.56 81 LEU A N 1
ATOM 613 C CA . LEU A 1 81 ? 9.899 -3.550 -25.239 1.00 97.56 81 LEU A CA 1
ATOM 614 C C . LEU A 1 81 ? 9.669 -4.380 -23.973 1.00 97.56 81 LEU A C 1
ATOM 616 O O . LEU A 1 81 ? 8.581 -4.923 -23.760 1.00 97.56 81 LEU A O 1
ATOM 620 N N . ILE A 1 82 ? 10.687 -4.444 -23.117 1.00 97.69 82 ILE A N 1
ATOM 621 C CA . ILE A 1 82 ? 10.606 -5.086 -21.804 1.00 97.69 82 ILE A CA 1
ATOM 622 C C . ILE A 1 82 ? 10.225 -4.041 -20.762 1.00 97.69 82 ILE A C 1
ATOM 624 O O . ILE A 1 82 ? 10.881 -3.007 -20.625 1.00 97.69 82 ILE A O 1
ATOM 628 N N . ILE A 1 83 ? 9.179 -4.318 -19.990 1.00 97.69 83 ILE A N 1
ATOM 629 C CA . ILE A 1 83 ? 8.709 -3.401 -18.955 1.00 97.69 83 ILE A CA 1
ATOM 630 C C . ILE A 1 83 ? 8.692 -4.117 -17.620 1.00 97.69 83 ILE A C 1
ATOM 632 O O . ILE A 1 83 ? 7.884 -5.012 -17.364 1.00 97.69 83 ILE A O 1
ATOM 636 N N . GLY A 1 84 ? 9.598 -3.683 -16.756 1.00 96.25 84 GLY A N 1
ATOM 637 C CA . GLY A 1 84 ? 9.673 -4.135 -15.387 1.00 96.25 84 GLY A CA 1
ATOM 638 C C . GLY A 1 84 ? 8.662 -3.413 -14.503 1.00 96.25 84 GLY A C 1
ATOM 639 O O . GLY A 1 84 ? 8.799 -2.220 -14.228 1.00 96.25 84 GLY A O 1
ATOM 640 N N . VAL A 1 85 ? 7.664 -4.145 -14.018 1.00 96.19 85 VAL A N 1
ATOM 641 C CA . VAL A 1 85 ? 6.628 -3.637 -13.115 1.00 96.19 85 VAL A CA 1
ATOM 642 C C . VAL A 1 85 ? 7.000 -3.997 -11.678 1.00 96.19 85 VAL A C 1
ATOM 644 O O . VAL A 1 85 ? 7.054 -5.173 -11.323 1.00 96.19 85 VAL A O 1
ATOM 647 N N . ALA A 1 86 ? 7.258 -2.986 -10.845 1.00 93.50 86 ALA A N 1
ATOM 648 C CA . ALA A 1 86 ? 7.665 -3.177 -9.451 1.00 93.50 86 ALA A CA 1
ATOM 649 C C . ALA A 1 86 ? 6.643 -4.003 -8.659 1.00 93.50 86 ALA A C 1
ATOM 651 O O . ALA A 1 86 ? 5.442 -3.710 -8.690 1.00 93.50 86 ALA A O 1
ATOM 652 N N . ASP A 1 87 ? 7.134 -4.992 -7.921 1.00 92.56 87 ASP A N 1
ATOM 653 C CA . ASP A 1 87 ? 6.340 -5.894 -7.096 1.00 92.56 87 ASP A CA 1
ATOM 654 C C . ASP A 1 87 ? 7.122 -6.350 -5.848 1.00 92.56 87 ASP A C 1
ATOM 656 O O . ASP A 1 87 ? 8.326 -6.105 -5.717 1.00 92.56 87 ASP A O 1
ATOM 660 N N . GLY A 1 88 ? 6.433 -6.984 -4.899 1.00 89.19 88 GLY A N 1
ATOM 661 C CA . GLY A 1 88 ? 7.049 -7.545 -3.695 1.00 89.19 88 GLY A CA 1
ATOM 662 C C . GLY A 1 88 ? 7.845 -6.519 -2.876 1.00 89.19 88 GLY A C 1
ATOM 663 O O . GLY A 1 88 ? 7.322 -5.481 -2.462 1.00 89.19 88 GLY A O 1
ATOM 664 N N . GLU A 1 89 ? 9.126 -6.807 -2.626 1.00 86.62 89 GLU A N 1
ATOM 665 C CA . GLU A 1 89 ? 9.987 -6.019 -1.732 1.00 86.62 89 GLU A CA 1
ATOM 666 C C . GLU A 1 89 ? 10.178 -4.564 -2.179 1.00 86.62 89 GLU A C 1
ATOM 668 O O . GLU A 1 89 ? 10.290 -3.669 -1.334 1.00 86.62 89 GLU A O 1
ATOM 673 N N . LEU A 1 90 ? 10.128 -4.291 -3.488 1.00 86.31 90 LEU A N 1
ATOM 674 C CA . LEU A 1 90 ? 10.272 -2.934 -4.024 1.00 86.31 90 LEU A CA 1
ATOM 675 C C . LEU A 1 90 ? 9.118 -2.003 -3.632 1.00 86.31 90 LEU A C 1
ATOM 677 O O . LEU A 1 90 ? 9.287 -0.778 -3.627 1.00 86.31 90 LEU A O 1
ATOM 681 N N . LEU A 1 91 ? 7.953 -2.557 -3.284 1.00 88.44 91 LEU A N 1
ATOM 682 C CA . LEU A 1 91 ? 6.785 -1.777 -2.871 1.00 88.44 91 LEU A CA 1
ATOM 683 C C . LEU A 1 91 ? 6.824 -1.409 -1.382 1.00 88.44 91 LEU A C 1
ATOM 685 O O . LEU A 1 91 ? 6.181 -0.443 -0.972 1.00 88.44 91 LEU A O 1
ATOM 689 N N . ASN A 1 92 ? 7.618 -2.111 -0.567 1.00 84.69 92 ASN A N 1
ATOM 690 C CA . ASN A 1 92 ? 7.601 -1.951 0.891 1.00 84.69 92 ASN A CA 1
ATOM 691 C C . ASN A 1 92 ? 8.021 -0.565 1.380 1.00 84.69 92 ASN A C 1
ATOM 693 O O . ASN A 1 92 ? 7.557 -0.130 2.431 1.00 84.69 92 ASN A O 1
ATOM 697 N N . ARG A 1 93 ? 8.872 0.128 0.618 1.00 82.25 93 ARG A N 1
ATOM 698 C CA . ARG A 1 93 ? 9.370 1.471 0.952 1.00 82.25 93 ARG A CA 1
ATOM 699 C C . ARG A 1 93 ? 8.499 2.595 0.386 1.00 82.25 93 ARG A C 1
ATOM 701 O O . ARG A 1 93 ? 8.809 3.765 0.588 1.00 82.25 93 ARG A O 1
ATOM 708 N N . LYS A 1 94 ? 7.442 2.274 -0.366 1.00 83.69 94 LYS A N 1
ATOM 709 C CA . LYS A 1 94 ? 6.590 3.283 -1.003 1.00 83.69 94 LYS A CA 1
ATOM 710 C C . LYS A 1 94 ? 5.586 3.842 0.009 1.00 83.69 94 LYS A C 1
ATOM 712 O O . LYS A 1 94 ? 4.880 3.096 0.682 1.00 83.69 94 LYS A O 1
ATOM 717 N N . VAL A 1 95 ? 5.483 5.170 0.066 1.00 82.38 95 VAL A N 1
ATOM 718 C CA . VAL A 1 95 ? 4.467 5.893 0.855 1.00 82.38 95 VAL A CA 1
ATOM 719 C C . VAL A 1 95 ? 3.080 5.399 0.458 1.00 82.38 95 VAL A C 1
ATOM 721 O O . VAL A 1 95 ? 2.823 5.342 -0.735 1.00 82.38 95 VAL A O 1
ATOM 724 N N . LEU A 1 96 ? 2.204 5.031 1.400 1.00 83.62 96 LEU A N 1
ATOM 725 C CA . LEU A 1 96 ? 0.859 4.488 1.118 1.00 83.62 96 LEU A CA 1
ATOM 726 C C . LEU A 1 96 ? 0.873 3.250 0.196 1.00 83.62 96 LEU A C 1
ATOM 728 O O . LEU A 1 96 ? 0.078 3.147 -0.740 1.00 83.62 96 LEU A O 1
ATOM 732 N N . LYS A 1 97 ? 1.803 2.311 0.421 1.00 84.75 97 LYS A N 1
ATOM 733 C CA . LYS A 1 97 ? 1.911 1.073 -0.375 1.00 84.75 97 LYS A CA 1
ATOM 734 C C . LYS A 1 97 ? 0.620 0.250 -0.430 1.00 84.75 97 LYS A C 1
ATOM 736 O O . LYS A 1 97 ? 0.379 -0.423 -1.417 1.00 84.75 97 LYS A O 1
ATOM 741 N N . GLU A 1 98 ? -0.215 0.345 0.599 1.00 85.19 98 GLU A N 1
ATOM 742 C CA . GLU A 1 98 ? -1.480 -0.394 0.692 1.00 85.19 98 GLU A CA 1
ATOM 743 C C . GLU A 1 98 ? -2.545 0.098 -0.293 1.00 85.19 98 GLU A C 1
ATOM 745 O O . GLU A 1 98 ? -3.501 -0.613 -0.571 1.00 85.19 98 GLU A O 1
ATOM 750 N N . LEU A 1 99 ? -2.364 1.298 -0.855 1.00 86.75 99 LEU A N 1
ATOM 751 C CA . LEU A 1 99 ? -3.241 1.853 -1.889 1.00 86.75 99 LEU A CA 1
ATOM 752 C C . LEU A 1 99 ? -2.743 1.578 -3.316 1.00 86.75 99 LEU A C 1
ATOM 754 O O . LEU A 1 99 ? -3.375 2.040 -4.269 1.00 86.75 99 LEU A O 1
ATOM 758 N N . ILE A 1 100 ? -1.608 0.882 -3.461 1.00 89.31 100 ILE A N 1
ATOM 759 C CA . ILE A 1 100 ? -1.077 0.473 -4.765 1.00 89.31 100 ILE A CA 1
ATOM 760 C C . ILE A 1 100 ? -1.985 -0.608 -5.343 1.00 89.31 100 ILE A C 1
ATOM 762 O O . ILE A 1 100 ? -2.352 -1.560 -4.653 1.00 89.31 100 ILE A O 1
ATOM 766 N N . GLU A 1 101 ? -2.320 -0.475 -6.623 1.00 90.88 101 GLU A N 1
ATOM 767 C CA . GLU A 1 101 ? -3.123 -1.478 -7.318 1.00 90.88 101 GLU A CA 1
ATOM 768 C C . GLU A 1 101 ? -2.404 -2.845 -7.376 1.00 90.88 101 GLU A C 1
ATOM 770 O O . GLU A 1 101 ? -1.176 -2.900 -7.550 1.00 90.88 101 GLU A O 1
ATOM 775 N N . PRO A 1 102 ? -3.141 -3.969 -7.280 1.00 93.50 102 PRO A N 1
ATOM 776 C CA . PRO A 1 102 ? -2.563 -5.300 -7.423 1.00 93.50 102 PRO A CA 1
ATOM 777 C C . PRO A 1 102 ? -1.733 -5.433 -8.703 1.00 93.50 102 PRO A C 1
ATOM 779 O O . PRO A 1 102 ? -2.053 -4.839 -9.734 1.00 93.50 102 PRO A O 1
ATOM 782 N N . TYR A 1 103 ? -0.669 -6.241 -8.651 1.00 94.81 103 TYR A N 1
ATOM 783 C CA . TYR A 1 103 ? 0.238 -6.441 -9.787 1.00 94.81 103 TYR A CA 1
ATOM 784 C C . TYR A 1 103 ? -0.510 -6.770 -11.089 1.00 94.81 103 TYR A C 1
ATOM 786 O O . TYR A 1 103 ? -0.259 -6.136 -12.110 1.00 94.81 103 TYR A O 1
ATOM 794 N N . GLN A 1 104 ? -1.469 -7.701 -11.031 1.00 95.38 104 GLN A N 1
ATOM 795 C CA . GLN A 1 104 ? -2.235 -8.130 -12.205 1.00 95.38 104 GLN A CA 1
ATOM 796 C C . GLN A 1 104 ? -3.038 -6.981 -12.824 1.00 95.38 104 GLN A C 1
ATOM 798 O O . GLN A 1 104 ? -2.931 -6.746 -14.023 1.00 95.38 104 GLN A O 1
ATOM 803 N N . GLU A 1 105 ? -3.745 -6.187 -12.014 1.00 95.31 105 GLU A N 1
ATOM 804 C CA . GLU A 1 105 ? -4.498 -5.033 -12.520 1.00 95.31 105 GLU A CA 1
ATOM 805 C C . GLU A 1 105 ? -3.592 -3.990 -13.185 1.00 95.31 105 GLU A C 1
ATOM 807 O O . GLU A 1 105 ? -3.943 -3.431 -14.227 1.00 95.31 105 GLU A O 1
ATOM 812 N N . ARG A 1 106 ? -2.415 -3.725 -12.599 1.00 96.19 106 ARG A N 1
ATOM 813 C CA . ARG A 1 106 ? -1.438 -2.793 -13.182 1.00 96.19 106 ARG A CA 1
ATOM 814 C C . ARG A 1 106 ? -0.932 -3.302 -14.527 1.00 96.19 106 ARG A C 1
ATOM 816 O O . ARG A 1 106 ? -0.884 -2.534 -15.485 1.00 96.19 106 ARG A O 1
ATOM 823 N N . VAL A 1 107 ? -0.594 -4.589 -14.612 1.00 97.19 107 VAL A N 1
ATOM 824 C CA . VAL A 1 107 ? -0.125 -5.244 -15.842 1.00 97.19 107 VAL A CA 1
ATOM 825 C C . VAL A 1 107 ? -1.199 -5.243 -16.925 1.00 97.19 107 VAL A C 1
ATOM 827 O O . VAL A 1 107 ? -0.884 -4.950 -18.075 1.00 97.19 107 VAL A O 1
ATOM 830 N N . GLU A 1 108 ? -2.458 -5.512 -16.586 1.00 96.69 108 GLU A N 1
ATOM 831 C CA . GLU A 1 108 ? -3.571 -5.476 -17.542 1.00 96.69 108 GLU A CA 1
ATOM 832 C C . GLU A 1 108 ? -3.794 -4.069 -18.107 1.00 96.69 108 GLU A C 1
ATOM 834 O O . GLU A 1 108 ? -3.847 -3.890 -19.328 1.00 96.69 108 GLU A O 1
ATOM 839 N N . LYS A 1 109 ? -3.859 -3.052 -17.236 1.00 96.19 109 LYS A N 1
ATOM 840 C CA . LYS A 1 109 ? -4.004 -1.643 -17.648 1.00 96.19 109 LYS A CA 1
ATOM 841 C C . LYS A 1 109 ? -2.827 -1.191 -18.512 1.00 96.19 109 LYS A C 1
ATOM 843 O O . LYS A 1 109 ? -3.028 -0.510 -19.517 1.00 96.19 109 LYS A O 1
ATOM 848 N N . LEU A 1 110 ? -1.614 -1.593 -18.136 1.00 96.75 110 LEU A N 1
ATOM 849 C CA . LEU A 1 110 ? -0.389 -1.312 -18.876 1.00 96.75 110 LEU A CA 1
ATOM 850 C C . LEU A 1 110 ? -0.390 -1.986 -20.249 1.00 96.75 110 LEU A C 1
ATOM 852 O O . LEU A 1 110 ? -0.164 -1.312 -21.249 1.00 96.75 110 LEU A O 1
ATOM 856 N N . ARG A 1 111 ? -0.705 -3.283 -20.315 1.00 97.00 111 ARG A N 1
ATOM 857 C CA . ARG A 1 111 ? -0.798 -4.037 -21.573 1.00 97.00 111 ARG A CA 1
ATOM 858 C C . ARG A 1 111 ? -1.801 -3.401 -22.523 1.00 97.00 111 ARG A C 1
ATOM 860 O O . ARG A 1 111 ? -1.479 -3.213 -23.691 1.00 97.00 111 ARG A O 1
ATOM 867 N N . LYS A 1 112 ? -2.988 -3.055 -22.019 1.00 96.88 112 LYS A N 1
ATOM 868 C CA . LYS A 1 112 ? -4.023 -2.387 -22.811 1.00 96.88 112 LYS A CA 1
ATOM 869 C C . LYS A 1 112 ? -3.500 -1.078 -23.404 1.00 96.88 112 LYS A C 1
ATOM 871 O O . LYS A 1 112 ? -3.562 -0.898 -24.610 1.00 96.88 112 LYS A O 1
ATOM 876 N N . PHE A 1 113 ? -2.913 -0.219 -22.570 1.00 96.75 113 PHE A N 1
ATOM 877 C CA . PHE A 1 113 ? -2.359 1.056 -23.024 1.00 96.75 113 PHE A CA 1
ATOM 878 C C . PHE A 1 113 ? -1.277 0.886 -24.101 1.00 96.75 113 PHE A C 1
ATOM 880 O O . PHE A 1 113 ? -1.277 1.608 -25.088 1.00 96.75 113 PHE A O 1
ATOM 887 N N . LEU A 1 114 ? -0.361 -0.067 -23.928 1.00 96.31 114 LEU A N 1
ATOM 888 C CA . LEU A 1 114 ? 0.727 -0.306 -24.880 1.00 96.31 114 LEU A CA 1
ATOM 889 C C . LEU A 1 114 ? 0.214 -0.783 -26.240 1.00 96.31 114 LEU A C 1
ATOM 891 O O . LEU A 1 114 ? 0.628 -0.256 -27.268 1.00 96.31 114 LEU A O 1
ATOM 895 N N . LEU A 1 115 ? -0.724 -1.732 -26.238 1.00 95.06 115 LEU A N 1
ATOM 896 C CA . LEU A 1 115 ? -1.352 -2.228 -27.464 1.00 95.06 115 LEU A CA 1
ATOM 897 C C . LEU A 1 115 ? -2.155 -1.137 -28.182 1.00 95.06 115 LEU A C 1
ATOM 899 O O . LEU A 1 115 ? -2.158 -1.111 -29.410 1.00 95.06 115 LEU A O 1
ATOM 903 N N . ASP A 1 116 ? -2.784 -0.226 -27.433 1.00 94.50 116 ASP A N 1
ATOM 904 C CA . ASP A 1 116 ? -3.477 0.937 -27.999 1.00 94.50 116 ASP A CA 1
ATOM 905 C C . ASP A 1 116 ? -2.492 1.933 -28.651 1.00 94.50 116 ASP A C 1
ATOM 907 O O . ASP A 1 116 ? -2.852 2.613 -29.611 1.00 94.50 116 ASP A O 1
ATOM 911 N N . VAL A 1 117 ? -1.254 2.033 -28.146 1.00 93.38 117 VAL A N 1
ATOM 912 C CA . VAL A 1 117 ? -0.221 2.950 -28.666 1.00 93.38 117 VAL A CA 1
ATOM 913 C C . VAL A 1 117 ? 0.500 2.378 -29.886 1.00 93.38 117 VAL A C 1
ATOM 915 O O . VAL A 1 117 ? 0.622 3.073 -30.893 1.00 93.38 117 VAL A O 1
ATOM 918 N N . ASN A 1 118 ? 1.026 1.153 -29.802 1.00 93.19 118 ASN A N 1
ATOM 919 C CA . ASN A 1 118 ? 1.737 0.525 -30.916 1.00 93.19 118 ASN A CA 1
ATOM 920 C C . ASN A 1 118 ? 1.617 -1.013 -30.881 1.00 93.19 118 ASN A C 1
ATOM 922 O O . ASN A 1 118 ? 2.464 -1.695 -30.307 1.00 93.19 118 ASN A O 1
ATOM 926 N N . PRO A 1 119 ? 0.620 -1.605 -31.557 1.00 93.88 119 PRO A N 1
ATOM 927 C CA . PRO A 1 119 ? 0.419 -3.053 -31.534 1.00 93.88 119 PRO A CA 1
ATOM 928 C C . PRO A 1 119 ? 1.512 -3.854 -32.267 1.00 93.88 119 PRO A C 1
ATOM 930 O O . PRO A 1 119 ? 1.520 -5.078 -32.161 1.00 93.88 119 PRO A O 1
ATOM 933 N N . ALA A 1 120 ? 2.413 -3.206 -33.018 1.00 93.56 120 ALA A N 1
ATOM 934 C CA . ALA A 1 120 ? 3.471 -3.888 -33.767 1.00 93.56 120 ALA A CA 1
ATOM 935 C C . ALA A 1 120 ? 4.682 -4.285 -32.900 1.00 93.56 120 ALA A C 1
ATOM 937 O O . ALA A 1 120 ? 5.471 -5.134 -33.313 1.00 93.56 120 ALA A O 1
ATOM 938 N N . VAL A 1 121 ? 4.838 -3.690 -31.712 1.00 94.38 121 VAL A N 1
ATOM 939 C CA . VAL A 1 121 ? 5.946 -3.986 -30.792 1.00 94.38 121 VAL A CA 1
ATOM 940 C C . VAL A 1 121 ? 5.614 -5.205 -29.931 1.00 94.38 121 VAL A C 1
ATOM 942 O O . VAL A 1 121 ? 4.507 -5.344 -29.409 1.00 94.38 121 VAL A O 1
ATOM 945 N N . GLN A 1 122 ? 6.593 -6.084 -29.723 1.00 96.69 122 GLN A N 1
ATOM 946 C CA . GLN A 1 122 ? 6.477 -7.176 -28.763 1.00 96.69 122 GLN A CA 1
ATOM 947 C C . GLN A 1 122 ? 6.660 -6.650 -27.331 1.00 96.69 122 GLN A C 1
ATOM 949 O O . GLN A 1 122 ? 7.719 -6.127 -26.989 1.00 96.69 122 GLN A O 1
ATOM 954 N N . TYR A 1 123 ? 5.651 -6.835 -26.478 1.00 97.50 123 TYR A N 1
ATOM 955 C CA . TYR A 1 123 ? 5.667 -6.370 -25.087 1.00 97.50 123 TYR A CA 1
ATOM 956 C C . TYR A 1 123 ? 5.880 -7.503 -24.078 1.00 97.50 123 TYR A C 1
ATOM 958 O O . TYR A 1 123 ? 4.988 -8.338 -23.875 1.00 97.50 123 TYR A O 1
ATOM 966 N N . ASP A 1 124 ? 7.000 -7.441 -23.357 1.00 96.75 124 ASP A N 1
ATOM 967 C CA . ASP A 1 124 ? 7.336 -8.363 -22.269 1.00 96.75 124 ASP A CA 1
ATOM 968 C C . ASP A 1 124 ? 7.147 -7.654 -20.916 1.00 96.75 124 ASP A C 1
ATOM 970 O O . ASP A 1 124 ? 7.986 -6.872 -20.468 1.00 96.75 124 ASP A O 1
ATOM 974 N N . LEU A 1 125 ? 6.015 -7.911 -20.253 1.00 96.75 125 LEU A N 1
ATOM 975 C CA . LEU A 1 125 ? 5.702 -7.348 -18.934 1.00 96.75 125 LEU A CA 1
ATOM 976 C C . LEU A 1 125 ? 6.191 -8.301 -17.845 1.00 96.75 125 LEU A C 1
ATOM 978 O O . LEU A 1 125 ? 5.667 -9.409 -17.719 1.00 96.75 125 LEU A O 1
ATOM 982 N N . VAL A 1 126 ? 7.177 -7.874 -17.054 1.00 95.50 126 VAL A N 1
ATOM 983 C CA . VAL A 1 126 ? 7.837 -8.732 -16.059 1.00 95.50 126 VAL A CA 1
ATOM 984 C C . VAL A 1 126 ? 7.735 -8.152 -14.648 1.00 95.50 126 VAL A C 1
ATOM 986 O O . VAL A 1 126 ? 7.806 -6.934 -14.476 1.00 95.50 126 VAL A O 1
ATOM 989 N N . PRO A 1 127 ? 7.562 -8.984 -13.607 1.00 94.94 127 PRO A N 1
ATOM 990 C CA . PRO A 1 127 ? 7.605 -8.511 -12.230 1.00 94.94 127 PRO A CA 1
ATOM 991 C C . PRO A 1 127 ? 9.043 -8.174 -11.823 1.00 94.94 127 PRO A C 1
ATOM 993 O O . PRO A 1 127 ? 9.946 -8.996 -11.973 1.00 94.94 127 PRO A O 1
ATOM 99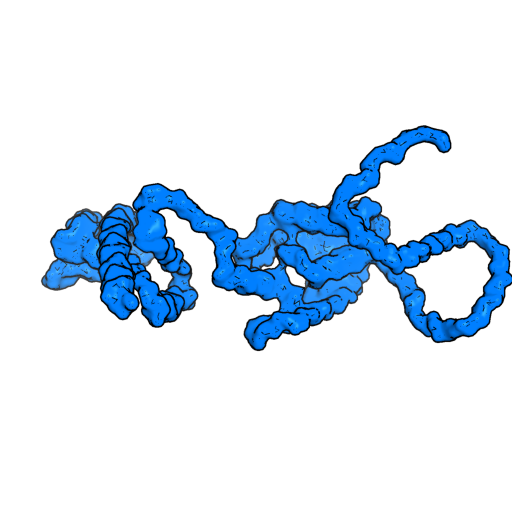6 N N . LEU A 1 128 ? 9.256 -6.985 -11.257 1.00 93.50 128 LEU A N 1
ATOM 997 C CA . LEU A 1 128 ? 10.527 -6.603 -10.641 1.00 93.50 128 LEU A CA 1
ATOM 998 C C . LEU A 1 128 ? 10.455 -6.807 -9.134 1.00 93.50 128 LEU A C 1
ATOM 1000 O O . LEU A 1 128 ? 9.704 -6.111 -8.451 1.00 93.50 128 LEU A O 1
ATOM 1004 N N . ARG A 1 129 ? 11.264 -7.735 -8.621 1.00 90.00 129 ARG A N 1
ATOM 1005 C CA . ARG A 1 129 ? 11.459 -7.950 -7.176 1.00 90.00 129 ARG A CA 1
ATOM 1006 C C . ARG A 1 129 ? 12.728 -7.282 -6.652 1.00 90.00 129 ARG A C 1
ATOM 1008 O O . ARG A 1 129 ? 12.834 -7.028 -5.458 1.00 90.00 129 ARG A O 1
ATOM 1015 N N . ASP A 1 130 ? 13.646 -6.951 -7.551 1.00 90.44 130 ASP A N 1
ATOM 1016 C CA . ASP A 1 130 ? 14.875 -6.214 -7.296 1.00 90.44 130 ASP A CA 1
ATOM 1017 C C . ASP A 1 130 ? 14.998 -5.013 -8.262 1.00 90.44 130 ASP A C 1
ATOM 1019 O O . ASP A 1 130 ? 14.296 -4.964 -9.277 1.00 90.44 130 ASP A O 1
ATOM 1023 N N . PRO A 1 131 ? 15.863 -4.023 -7.969 1.00 87.00 131 PRO A N 1
ATOM 1024 C CA . PRO A 1 131 ? 15.965 -2.801 -8.770 1.00 87.00 131 PRO A CA 1
ATOM 1025 C C . PRO A 1 131 ? 16.463 -2.981 -10.213 1.00 87.00 131 PRO A C 1
ATOM 1027 O O . PRO A 1 131 ? 16.384 -2.023 -10.980 1.00 87.00 131 PRO A O 1
ATOM 1030 N N . TYR A 1 132 ? 17.005 -4.147 -10.577 1.00 90.94 132 TYR A N 1
ATOM 1031 C CA . TYR A 1 132 ? 17.692 -4.375 -11.849 1.00 90.94 132 TYR A CA 1
ATOM 1032 C C . TYR A 1 132 ? 16.889 -5.274 -12.799 1.00 90.94 132 TYR A C 1
ATOM 1034 O O . TYR A 1 132 ? 16.777 -4.977 -13.991 1.00 90.94 132 TYR A O 1
ATOM 1042 N N . GLY A 1 133 ? 16.321 -6.368 -12.284 1.00 89.25 133 GLY A N 1
ATOM 1043 C CA . GLY A 1 133 ? 15.518 -7.320 -13.050 1.00 89.25 133 GLY A CA 1
ATOM 1044 C C . GLY A 1 133 ? 16.228 -7.883 -14.292 1.00 89.25 133 GLY A C 1
ATOM 1045 O O . GLY A 1 133 ? 17.432 -8.154 -14.249 1.00 89.25 133 GLY A O 1
ATOM 1046 N N . PRO A 1 134 ? 15.527 -8.059 -15.433 1.00 91.06 134 PRO A N 1
ATOM 1047 C CA . PRO A 1 134 ? 16.134 -8.638 -16.636 1.00 91.06 134 PRO A CA 1
ATOM 1048 C C . PRO A 1 134 ? 17.196 -7.727 -17.266 1.00 91.06 134 PRO A C 1
ATOM 1050 O O . PRO A 1 134 ? 17.998 -8.190 -18.074 1.00 91.06 134 PRO A O 1
ATOM 1053 N N . ALA A 1 135 ? 17.257 -6.447 -16.878 1.00 93.38 135 ALA A N 1
ATOM 1054 C CA . ALA A 1 135 ? 18.183 -5.489 -17.467 1.00 93.38 135 ALA A CA 1
ATOM 1055 C C . ALA A 1 135 ? 19.659 -5.827 -17.202 1.00 93.38 135 ALA A C 1
ATOM 1057 O O . ALA A 1 135 ? 20.521 -5.311 -17.900 1.00 93.38 135 ALA A O 1
ATOM 1058 N N . ILE A 1 136 ? 19.973 -6.694 -16.234 1.00 93.88 136 ILE A N 1
ATOM 1059 C CA . ILE A 1 136 ? 21.351 -7.136 -15.934 1.00 93.88 136 ILE A CA 1
ATOM 1060 C C . ILE A 1 136 ? 21.648 -8.574 -16.376 1.00 93.88 136 ILE A C 1
ATOM 1062 O O . ILE A 1 136 ? 22.694 -9.114 -16.016 1.00 93.88 136 ILE A O 1
ATOM 1066 N N . THR A 1 137 ? 20.730 -9.203 -17.110 1.00 93.56 137 THR A N 1
ATOM 1067 C CA . THR A 1 137 ? 20.875 -10.583 -17.607 1.00 93.56 137 THR A CA 1
ATOM 1068 C C . THR A 1 137 ? 20.643 -10.691 -19.112 1.00 93.56 137 THR A C 1
ATOM 1070 O O . THR A 1 137 ? 21.297 -11.501 -19.761 1.00 93.56 137 THR A O 1
ATOM 1073 N N . ASP A 1 138 ? 19.768 -9.861 -19.690 1.00 93.44 138 ASP A N 1
ATOM 1074 C CA . ASP A 1 138 ? 19.507 -9.861 -21.131 1.00 93.44 138 ASP A CA 1
ATOM 1075 C C . ASP A 1 138 ? 20.610 -9.105 -21.897 1.00 93.44 138 ASP A C 1
ATOM 1077 O O . ASP A 1 138 ? 20.814 -7.894 -21.735 1.00 93.44 138 ASP A O 1
ATOM 1081 N N . VAL A 1 139 ? 21.335 -9.846 -22.737 1.00 93.50 139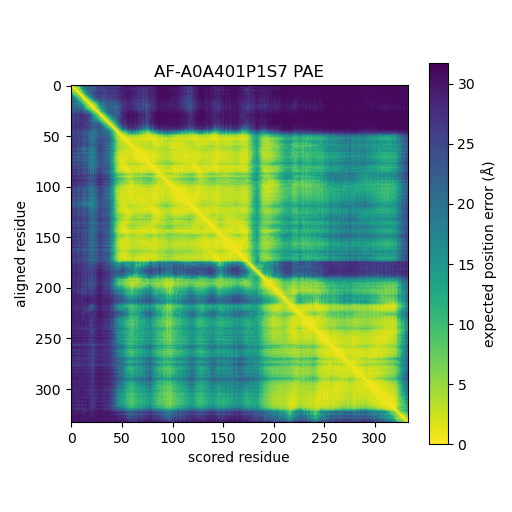 VAL A N 1
ATOM 1082 C CA . VAL A 1 139 ? 22.440 -9.357 -23.577 1.00 93.50 139 VAL A CA 1
ATOM 1083 C C . VAL A 1 139 ? 21.927 -8.525 -24.755 1.00 93.50 139 VAL A C 1
ATOM 1085 O O . VAL A 1 139 ? 22.632 -7.626 -25.207 1.00 93.50 139 VAL A O 1
ATOM 1088 N N . ASN A 1 140 ? 20.711 -8.794 -25.241 1.00 93.81 140 ASN A N 1
ATOM 1089 C CA . ASN A 1 140 ? 20.193 -8.208 -26.480 1.00 93.81 140 ASN A CA 1
ATOM 1090 C C . ASN A 1 140 ? 19.682 -6.774 -26.302 1.00 93.81 140 ASN A C 1
ATOM 1092 O O . ASN A 1 140 ? 19.498 -6.073 -27.293 1.00 93.81 140 ASN A O 1
ATOM 1096 N N . LEU A 1 141 ? 19.467 -6.332 -25.059 1.00 95.12 141 LEU A N 1
ATOM 1097 C CA . LEU A 1 141 ? 19.009 -4.980 -24.747 1.00 95.12 141 LEU A CA 1
ATOM 1098 C C . LEU A 1 141 ? 19.986 -3.915 -25.261 1.00 95.12 141 LEU A C 1
ATOM 1100 O O . LEU A 1 141 ? 21.195 -4.014 -25.050 1.00 95.12 141 LEU A O 1
ATOM 1104 N N . ASN A 1 142 ? 19.449 -2.872 -25.898 1.00 95.44 142 ASN A N 1
ATOM 1105 C CA . ASN A 1 142 ? 20.241 -1.779 -26.472 1.00 95.44 142 ASN A CA 1
ATOM 1106 C C . ASN A 1 142 ? 20.039 -0.457 -25.722 1.00 95.44 142 ASN A C 1
ATOM 1108 O O . ASN A 1 142 ? 20.975 0.328 -25.585 1.00 95.44 142 ASN A O 1
ATOM 1112 N N . CYS A 1 143 ? 18.826 -0.208 -25.225 1.00 95.94 143 CYS A N 1
ATOM 1113 C CA . CYS A 1 143 ? 18.466 1.062 -24.605 1.00 95.94 143 CYS A CA 1
ATOM 1114 C C . CYS A 1 143 ? 17.667 0.856 -23.317 1.00 95.94 143 CYS A C 1
ATOM 1116 O O . CYS A 1 143 ? 16.814 -0.029 -23.237 1.00 95.94 143 CYS A O 1
ATOM 1118 N N . ILE A 1 144 ? 17.933 1.703 -22.319 1.00 96.31 144 ILE A N 1
ATOM 1119 C CA . ILE A 1 144 ? 17.089 1.862 -21.137 1.00 96.31 144 ILE A CA 1
ATOM 1120 C C . ILE A 1 144 ? 16.446 3.244 -21.150 1.00 96.31 144 ILE A C 1
ATOM 1122 O O . ILE A 1 144 ? 17.132 4.265 -21.228 1.00 96.31 144 ILE A O 1
ATOM 1126 N N . VAL A 1 145 ? 15.121 3.276 -21.054 1.00 95.06 145 VAL A N 1
ATOM 1127 C CA . VAL A 1 145 ? 14.361 4.524 -20.997 1.00 95.06 145 VAL A CA 1
ATOM 1128 C C . VAL A 1 145 ? 14.084 4.872 -19.542 1.00 95.06 145 VAL A C 1
ATOM 1130 O O . VAL A 1 145 ? 13.559 4.061 -18.774 1.00 95.06 145 VAL A O 1
ATOM 1133 N N . VAL A 1 146 ? 14.441 6.093 -19.155 1.00 92.75 146 VAL A N 1
ATOM 1134 C CA . VAL A 1 146 ? 14.294 6.598 -17.788 1.00 92.75 146 VAL A CA 1
ATOM 1135 C C . VAL A 1 146 ? 13.646 7.977 -17.797 1.00 92.75 146 VAL A C 1
ATOM 1137 O O . VAL A 1 146 ? 13.871 8.791 -18.686 1.00 92.75 146 VAL A O 1
ATOM 1140 N N . SER A 1 147 ? 12.861 8.268 -16.764 1.00 87.00 147 SER A N 1
ATOM 1141 C CA . SER A 1 147 ? 12.499 9.650 -16.433 1.00 87.00 147 SER A CA 1
ATOM 1142 C C . SER A 1 147 ? 13.673 10.382 -15.778 1.00 87.00 147 SER A C 1
ATOM 1144 O O . SER A 1 147 ? 14.594 9.729 -15.269 1.00 87.00 147 SER A O 1
ATOM 1146 N N . ASP A 1 148 ? 13.596 11.713 -15.697 1.00 83.38 148 ASP A N 1
ATOM 1147 C CA . ASP A 1 148 ? 14.589 12.539 -14.993 1.00 83.38 148 ASP A CA 1
ATOM 1148 C C . ASP A 1 148 ? 14.914 12.044 -13.573 1.00 83.38 148 ASP A C 1
ATOM 1150 O O . ASP A 1 148 ? 16.074 12.023 -13.164 1.00 83.38 148 ASP A O 1
ATOM 1154 N N . GLU A 1 149 ? 13.908 11.583 -12.830 1.00 77.69 149 GLU A N 1
ATOM 1155 C CA . GLU A 1 149 ? 14.076 11.084 -11.457 1.00 77.69 149 GLU A CA 1
ATOM 1156 C C . GLU A 1 149 ? 14.811 9.754 -11.380 1.00 77.69 149 GLU A C 1
ATOM 1158 O O . GLU A 1 149 ? 15.531 9.468 -10.422 1.00 77.69 149 GLU A O 1
ATOM 1163 N N . THR A 1 150 ? 14.599 8.915 -12.386 1.00 85.06 150 THR A N 1
ATOM 1164 C CA . THR A 1 150 ? 15.107 7.545 -12.422 1.00 85.06 150 THR A CA 1
ATOM 1165 C C . THR A 1 150 ? 16.437 7.438 -13.162 1.00 85.06 150 THR A C 1
ATOM 1167 O O . THR A 1 150 ? 16.937 6.328 -13.326 1.00 85.06 150 THR A O 1
ATOM 1170 N N . GLN A 1 151 ? 17.045 8.562 -13.565 1.00 88.62 151 GLN A N 1
ATOM 1171 C CA . GLN A 1 151 ? 18.331 8.586 -14.270 1.00 88.62 151 GLN A CA 1
ATOM 1172 C C . GLN A 1 151 ? 19.420 7.813 -13.512 1.00 88.62 151 GLN A C 1
ATOM 1174 O O . GLN A 1 151 ? 20.060 6.928 -14.078 1.00 88.62 151 GLN A O 1
ATOM 1179 N N . LYS A 1 152 ? 19.553 8.060 -12.202 1.00 90.69 152 LYS A N 1
ATOM 1180 C CA . LYS A 1 152 ? 20.506 7.341 -11.336 1.00 90.69 152 LYS A CA 1
ATOM 1181 C C . LYS A 1 152 ? 20.261 5.828 -11.311 1.00 90.69 152 LYS A C 1
ATOM 1183 O O . LYS A 1 152 ? 21.187 5.054 -11.088 1.00 90.69 152 LYS A O 1
ATOM 1188 N N . GLY A 1 153 ? 19.013 5.403 -11.521 1.00 90.38 153 GLY A N 1
ATOM 1189 C CA . GLY A 1 153 ? 18.651 3.994 -11.656 1.00 90.38 153 GLY A CA 1
ATOM 1190 C C . GLY A 1 153 ? 19.219 3.384 -12.937 1.00 90.38 153 GLY A C 1
ATOM 1191 O O . GLY A 1 153 ? 19.821 2.317 -12.875 1.00 90.38 153 GLY A O 1
ATOM 1192 N N . GLY A 1 154 ? 19.109 4.087 -14.069 1.00 93.00 154 GLY A N 1
ATOM 1193 C CA . GLY A 1 154 ? 19.716 3.663 -15.337 1.00 93.00 154 GLY A CA 1
ATOM 1194 C C . GLY A 1 154 ? 21.242 3.558 -15.258 1.00 93.00 154 GLY A C 1
ATOM 1195 O O . GLY A 1 154 ? 21.820 2.558 -15.677 1.00 93.00 154 GLY A O 1
ATOM 1196 N N . GLU A 1 155 ? 21.895 4.532 -14.622 1.00 95.44 155 GLU A N 1
ATOM 1197 C CA . GLU A 1 155 ? 23.345 4.504 -14.369 1.00 95.44 155 GLU A CA 1
ATOM 1198 C C . GLU A 1 155 ? 23.746 3.314 -13.477 1.00 95.44 155 GLU A C 1
ATOM 1200 O O . GLU A 1 155 ? 24.740 2.631 -13.732 1.00 95.44 155 GLU A O 1
ATOM 1205 N N . ALA A 1 156 ? 22.948 3.013 -12.445 1.00 95.31 156 ALA A N 1
ATOM 1206 C CA . ALA A 1 156 ? 23.175 1.854 -11.588 1.00 95.31 156 ALA A CA 1
ATOM 1207 C C . ALA A 1 156 ? 23.018 0.523 -12.342 1.00 95.31 156 ALA A C 1
ATOM 1209 O O . ALA A 1 156 ? 23.794 -0.401 -12.084 1.00 95.31 156 ALA A O 1
ATOM 1210 N N . VAL A 1 157 ? 22.066 0.432 -13.279 1.00 95.94 157 VAL A N 1
ATOM 1211 C CA . VAL A 1 157 ? 21.913 -0.727 -14.171 1.00 95.94 157 VAL A CA 1
ATOM 1212 C C . VAL A 1 157 ? 23.159 -0.902 -15.036 1.00 95.94 157 VAL A C 1
ATOM 1214 O O . VAL A 1 157 ? 23.703 -2.003 -15.058 1.00 95.94 157 VAL A O 1
ATOM 1217 N N . ASN A 1 158 ? 23.669 0.156 -15.675 1.00 96.75 158 ASN A N 1
ATOM 1218 C CA . ASN A 1 158 ? 24.878 0.059 -16.506 1.00 96.75 158 ASN A CA 1
ATOM 1219 C C . ASN A 1 158 ? 26.109 -0.375 -15.709 1.00 96.75 158 ASN A C 1
ATOM 1221 O O . ASN A 1 158 ? 26.809 -1.294 -16.129 1.00 96.75 158 ASN A O 1
ATOM 1225 N N . ARG A 1 159 ? 26.321 0.179 -14.508 1.00 96.94 159 ARG A N 1
ATOM 1226 C CA . ARG A 1 159 ? 27.393 -0.291 -13.615 1.00 96.94 159 ARG A CA 1
ATOM 1227 C C . ARG A 1 159 ? 27.273 -1.789 -13.323 1.00 96.94 159 ARG A C 1
ATOM 1229 O O . ARG A 1 159 ? 28.270 -2.502 -13.378 1.00 96.94 159 ARG A O 1
ATOM 1236 N N . LYS A 1 160 ? 26.057 -2.283 -13.065 1.00 96.12 160 LYS A N 1
ATOM 1237 C CA . LYS A 1 160 ? 25.832 -3.709 -12.793 1.00 96.12 160 LYS A CA 1
ATOM 1238 C C . LYS A 1 160 ? 25.982 -4.586 -14.039 1.00 96.12 160 LYS A C 1
ATOM 1240 O O . LYS A 1 160 ? 26.439 -5.720 -13.934 1.00 96.12 160 LYS A O 1
ATOM 1245 N N . ARG A 1 161 ? 25.644 -4.062 -15.218 1.00 96.81 161 ARG A N 1
ATOM 1246 C CA . ARG A 1 161 ? 25.889 -4.723 -16.506 1.00 96.81 161 ARG A CA 1
ATOM 1247 C C . ARG A 1 161 ? 27.384 -4.893 -16.761 1.00 96.81 161 ARG A C 1
ATOM 1249 O O . ARG A 1 161 ? 27.794 -6.002 -17.078 1.00 96.81 161 ARG A O 1
ATOM 1256 N N . LEU A 1 162 ? 28.190 -3.859 -16.515 1.00 95.75 162 LEU A N 1
ATOM 1257 C CA . LEU A 1 162 ? 29.651 -3.938 -16.618 1.00 95.75 162 LEU A CA 1
ATOM 1258 C C . LEU A 1 162 ? 30.246 -4.993 -15.673 1.00 95.75 162 LEU A C 1
ATOM 1260 O O . LEU A 1 162 ? 31.074 -5.794 -16.100 1.00 95.75 162 LEU A O 1
ATOM 1264 N N . GLU A 1 163 ? 29.781 -5.050 -14.420 1.00 96.38 163 GLU A N 1
ATOM 1265 C CA . GLU A 1 163 ? 30.175 -6.103 -13.465 1.00 96.38 163 GLU A CA 1
ATOM 1266 C C . GLU A 1 163 ? 29.831 -7.518 -13.966 1.00 96.38 163 GLU A C 1
ATOM 1268 O O . GLU A 1 163 ? 30.575 -8.462 -13.709 1.00 96.38 163 GLU A O 1
ATOM 1273 N N . ASN A 1 164 ? 28.730 -7.660 -14.708 1.00 94.81 164 ASN A N 1
ATOM 1274 C CA . ASN A 1 164 ? 28.269 -8.921 -15.291 1.00 94.81 164 ASN A CA 1
ATOM 1275 C C . ASN A 1 164 ? 28.838 -9.191 -16.701 1.00 94.81 164 ASN A C 1
ATOM 1277 O O . ASN A 1 164 ? 28.361 -10.101 -17.379 1.00 94.81 164 ASN A O 1
ATOM 1281 N N . ALA A 1 165 ? 29.827 -8.411 -17.155 1.00 95.50 165 ALA A N 1
ATOM 1282 C CA . ALA A 1 165 ? 30.405 -8.487 -18.501 1.00 95.50 165 ALA A CA 1
ATOM 1283 C C . ALA A 1 165 ? 29.379 -8.309 -19.645 1.00 95.50 165 ALA A C 1
ATOM 1285 O O . ALA A 1 165 ? 29.513 -8.894 -20.720 1.00 95.50 165 ALA A O 1
ATOM 1286 N N . LEU A 1 166 ? 28.354 -7.483 -19.420 1.00 95.19 166 LEU A N 1
ATOM 1287 C CA . LEU A 1 166 ? 27.352 -7.090 -20.410 1.00 95.19 166 LEU A CA 1
ATOM 1288 C C . LEU A 1 166 ? 27.647 -5.691 -20.973 1.00 95.19 166 LEU A C 1
ATOM 1290 O O . LEU A 1 166 ? 28.142 -4.831 -20.240 1.00 95.19 166 LEU A O 1
ATOM 1294 N N . PRO A 1 167 ? 27.295 -5.420 -22.246 1.00 94.88 167 PRO A N 1
ATOM 1295 C CA . PRO A 1 167 ? 27.454 -4.094 -22.835 1.00 94.88 167 PRO A CA 1
ATOM 1296 C C . PRO A 1 167 ? 26.529 -3.083 -22.155 1.00 94.88 167 PRO A C 1
ATOM 1298 O O . PRO A 1 167 ? 25.404 -3.420 -21.776 1.00 94.88 167 PRO A O 1
ATOM 1301 N N . GLU A 1 168 ? 26.979 -1.840 -22.018 1.00 96.94 168 GLU A N 1
ATOM 1302 C CA . GLU A 1 168 ? 26.163 -0.756 -21.467 1.00 96.94 168 GLU A CA 1
ATOM 1303 C C . GLU A 1 168 ? 24.939 -0.463 -22.342 1.00 96.94 168 GLU A C 1
ATOM 1305 O O . GLU A 1 168 ? 24.978 -0.588 -23.566 1.00 96.94 168 GLU A O 1
ATOM 1310 N N . LEU A 1 169 ? 23.844 -0.055 -21.702 1.00 95.88 169 LEU A N 1
ATOM 1311 C CA . LEU A 1 169 ? 22.638 0.403 -22.382 1.00 95.88 169 LEU A CA 1
ATOM 1312 C C . LEU A 1 169 ? 22.741 1.897 -22.659 1.00 95.88 169 LEU A C 1
ATOM 1314 O O . LEU A 1 169 ? 23.152 2.673 -21.788 1.00 95.88 169 LEU A O 1
ATOM 1318 N N . THR A 1 170 ? 22.277 2.327 -23.829 1.00 96.06 170 THR A N 1
ATOM 1319 C CA . THR A 1 170 ? 22.063 3.752 -24.079 1.00 96.06 170 THR A CA 1
ATOM 1320 C C . THR A 1 170 ? 20.932 4.249 -23.180 1.00 96.06 170 THR A C 1
ATOM 1322 O O . THR A 1 170 ? 19.808 3.752 -23.254 1.00 96.06 170 THR A O 1
ATOM 1325 N N . ILE A 1 171 ? 21.221 5.220 -22.312 1.00 94.12 171 ILE A N 1
ATOM 1326 C CA . ILE A 1 171 ? 20.222 5.806 -21.415 1.00 94.12 171 ILE A CA 1
ATOM 1327 C C . ILE A 1 171 ? 19.474 6.902 -22.175 1.00 94.12 171 ILE A C 1
ATOM 1329 O O . ILE A 1 171 ? 20.047 7.949 -22.473 1.00 94.12 171 ILE A O 1
ATOM 1333 N N . HIS A 1 172 ? 18.192 6.681 -22.463 1.00 93.12 172 HIS A N 1
ATOM 1334 C CA . HIS A 1 172 ? 17.322 7.709 -23.029 1.00 93.12 172 HIS A CA 1
ATOM 1335 C C . HIS A 1 172 ? 16.491 8.358 -21.918 1.00 93.12 172 HIS A C 1
ATOM 1337 O O . HIS A 1 172 ? 15.678 7.701 -21.263 1.00 93.12 172 HIS A O 1
ATOM 1343 N N . LYS A 1 173 ? 16.720 9.651 -21.688 1.00 90.62 173 LYS A N 1
ATOM 1344 C CA . LYS A 1 173 ? 16.110 10.421 -20.601 1.00 90.62 173 LYS A CA 1
ATOM 1345 C C . LYS A 1 173 ? 14.913 11.219 -21.111 1.00 90.62 173 LYS A C 1
ATOM 1347 O O . LYS A 1 173 ? 15.047 11.990 -22.054 1.00 90.62 173 LYS A O 1
ATOM 1352 N N . ILE A 1 174 ? 13.768 11.061 -20.452 1.00 85.81 174 ILE A N 1
ATOM 1353 C CA . ILE A 1 174 ? 12.524 11.766 -20.777 1.00 85.81 174 ILE A CA 1
ATOM 1354 C C . ILE A 1 174 ? 12.233 12.818 -19.705 1.00 85.81 174 ILE A C 1
ATOM 1356 O O . ILE A 1 174 ? 12.129 12.493 -18.516 1.00 85.81 174 ILE A O 1
ATOM 1360 N N . GLY A 1 175 ? 12.057 14.060 -20.165 1.00 74.75 175 GLY A N 1
ATOM 1361 C CA . GLY A 1 175 ? 11.690 15.207 -19.341 1.00 74.75 175 GLY A CA 1
ATOM 1362 C C . GLY A 1 175 ? 10.301 15.061 -18.714 1.00 74.75 175 GLY A C 1
ATOM 1363 O O . GLY A 1 175 ? 9.353 14.620 -19.368 1.00 74.75 175 GLY A O 1
ATOM 1364 N N . LEU A 1 176 ? 10.165 15.421 -17.439 1.00 63.19 176 LEU A N 1
ATOM 1365 C CA . LEU A 1 176 ? 8.882 15.371 -16.727 1.00 63.19 176 LEU A CA 1
ATOM 1366 C C . LEU A 1 176 ? 7.992 16.590 -17.032 1.00 63.19 176 LEU A C 1
ATOM 1368 O O . LEU A 1 176 ? 8.452 17.728 -17.011 1.00 63.19 176 LEU A O 1
ATOM 1372 N N . ILE A 1 177 ? 6.689 16.353 -17.235 1.00 58.88 177 ILE A N 1
ATOM 1373 C CA . ILE A 1 177 ? 5.666 17.411 -17.317 1.00 58.88 177 ILE A CA 1
ATOM 1374 C C . ILE A 1 177 ? 5.221 17.812 -15.901 1.00 58.88 177 ILE A C 1
ATOM 1376 O O . ILE A 1 177 ? 4.979 16.944 -15.056 1.00 58.88 177 ILE A O 1
ATOM 1380 N N . LYS A 1 178 ? 5.119 19.123 -15.652 1.00 53.75 178 LYS A N 1
ATOM 1381 C CA . LYS A 1 178 ? 4.657 19.719 -14.385 1.00 53.75 178 LYS A CA 1
ATOM 1382 C C . LYS A 1 178 ? 3.127 19.648 -14.248 1.00 53.75 178 LYS A C 1
ATOM 1384 O O . LYS A 1 178 ? 2.426 19.713 -15.254 1.00 53.75 178 LYS A O 1
ATOM 1389 N N . ASP A 1 179 ? 2.617 19.506 -13.023 1.00 52.81 179 ASP A N 1
ATOM 1390 C CA . ASP A 1 179 ? 1.177 19.558 -12.721 1.00 52.81 179 ASP A CA 1
ATOM 1391 C C . ASP A 1 179 ? 0.734 21.019 -12.515 1.00 52.81 179 ASP A C 1
ATOM 1393 O O . ASP A 1 179 ? 1.183 21.693 -11.583 1.00 52.81 179 ASP A O 1
ATOM 1397 N N . GLU A 1 180 ? -0.158 21.521 -13.370 1.00 49.22 180 GLU A N 1
ATOM 1398 C CA . GLU A 1 180 ? -0.710 22.881 -13.255 1.00 49.22 180 GLU A CA 1
ATOM 1399 C C . GLU A 1 180 ? -1.716 23.021 -12.091 1.00 49.22 180 GLU A C 1
ATOM 1401 O O . GLU A 1 180 ? -2.068 24.138 -11.724 1.00 49.22 180 GLU A O 1
ATOM 1406 N N . GLN A 1 181 ? -2.161 21.913 -11.477 1.00 51.66 181 GLN A N 1
ATOM 1407 C CA . GLN A 1 181 ? -3.206 21.885 -10.435 1.00 51.66 181 GLN A CA 1
ATOM 1408 C C . GLN A 1 181 ? -2.689 21.548 -9.020 1.00 51.66 181 GLN A C 1
ATOM 1410 O O . GLN A 1 181 ? -3.421 20.970 -8.214 1.00 51.66 181 GLN A O 1
ATOM 1415 N N . HIS A 1 182 ? -1.434 21.861 -8.695 1.00 49.34 182 HIS A N 1
ATOM 1416 C CA . HIS A 1 182 ? -0.869 21.548 -7.377 1.00 49.34 182 HIS A CA 1
ATOM 1417 C C . HIS A 1 182 ? -1.433 22.457 -6.265 1.00 49.34 182 HIS A C 1
ATOM 1419 O O . HIS A 1 182 ? -1.625 23.660 -6.444 1.00 49.34 182 HIS A O 1
ATOM 1425 N N . THR A 1 183 ? -1.687 21.878 -5.089 1.00 51.25 183 THR A N 1
ATOM 1426 C CA . THR A 1 183 ? -1.937 22.638 -3.847 1.00 51.25 183 THR A CA 1
ATOM 1427 C C . THR A 1 183 ? -0.610 22.921 -3.128 1.00 51.25 183 THR A C 1
ATOM 1429 O O . THR A 1 183 ? 0.382 22.252 -3.395 1.00 51.25 183 THR A O 1
ATOM 1432 N N . ALA A 1 184 ? -0.563 23.900 -2.214 1.00 45.94 184 ALA A N 1
ATOM 1433 C CA . ALA A 1 184 ? 0.684 24.359 -1.574 1.00 45.94 184 ALA A CA 1
ATOM 1434 C C . ALA A 1 184 ? 1.465 23.277 -0.782 1.00 45.94 184 ALA A C 1
ATOM 1436 O O . ALA A 1 184 ? 2.651 23.464 -0.527 1.00 45.94 184 ALA A O 1
ATOM 1437 N N . ASP A 1 185 ? 0.824 22.152 -0.433 1.00 44.03 185 ASP A N 1
ATOM 1438 C CA . ASP A 1 185 ? 1.422 21.003 0.274 1.00 44.03 185 ASP A CA 1
ATOM 1439 C C . ASP A 1 185 ? 1.730 19.797 -0.648 1.00 44.03 185 ASP A C 1
ATOM 1441 O O . ASP A 1 185 ? 2.215 18.752 -0.193 1.00 44.03 185 ASP A O 1
ATOM 1445 N N . GLU A 1 186 ? 1.437 19.901 -1.947 1.00 48.28 186 GLU A N 1
ATOM 1446 C CA . GLU A 1 186 ? 1.725 18.868 -2.944 1.00 48.28 186 GLU A CA 1
ATOM 1447 C C . GLU A 1 186 ? 3.020 19.186 -3.707 1.00 48.28 186 GLU A C 1
ATOM 1449 O O . GLU A 1 186 ? 3.334 20.334 -4.003 1.00 48.28 186 GLU A O 1
ATOM 1454 N N . GLU A 1 187 ? 3.788 18.149 -4.055 1.00 49.16 187 GLU A N 1
ATOM 1455 C CA . GLU A 1 187 ? 4.873 18.289 -5.033 1.00 49.16 187 GLU A CA 1
ATOM 1456 C C . GLU A 1 187 ? 4.277 18.845 -6.343 1.00 49.16 187 GLU A C 1
ATOM 1458 O O . GLU A 1 187 ? 3.215 18.377 -6.752 1.00 49.16 187 GLU A O 1
ATOM 1463 N N . GLU A 1 188 ? 4.968 19.759 -7.048 1.00 47.44 188 GLU A N 1
ATOM 1464 C CA . GLU A 1 188 ? 4.577 20.325 -8.370 1.00 47.44 188 GLU A CA 1
ATOM 1465 C C . GLU A 1 188 ? 4.356 19.257 -9.476 1.00 47.44 188 GLU A C 1
ATOM 1467 O O . GLU A 1 188 ? 4.204 19.562 -10.660 1.00 47.44 188 GLU A O 1
ATOM 1472 N N . LYS A 1 189 ? 4.412 17.972 -9.127 1.00 60.81 189 LYS A N 1
ATOM 1473 C CA . LYS A 1 189 ? 4.598 16.842 -10.016 1.00 60.81 189 LYS A CA 1
ATOM 1474 C C . LYS A 1 189 ? 3.437 15.845 -9.942 1.00 60.81 189 LYS A C 1
ATOM 1476 O O . LYS A 1 189 ? 3.081 15.332 -8.880 1.00 60.81 189 LYS A O 1
ATOM 1481 N N . ILE A 1 190 ? 2.981 15.411 -11.121 1.00 63.53 190 ILE A N 1
ATOM 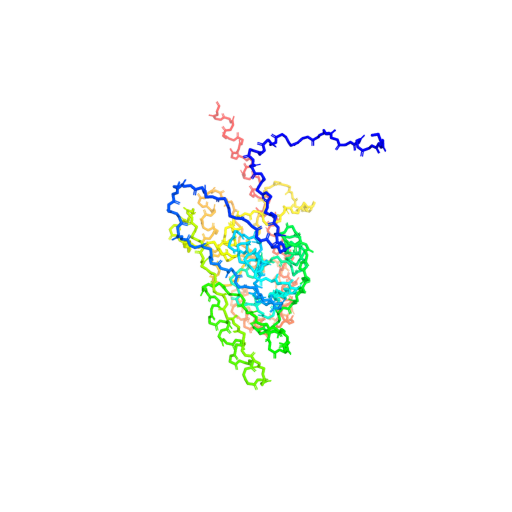1482 C CA . ILE A 1 190 ? 2.118 14.233 -11.272 1.00 63.53 190 ILE A CA 1
ATOM 1483 C C . ILE A 1 190 ? 2.930 12.956 -10.979 1.00 63.53 190 ILE A C 1
ATOM 1485 O O . ILE A 1 190 ? 3.695 12.479 -11.824 1.00 63.53 190 ILE A O 1
ATOM 1489 N N . SER A 1 191 ? 2.751 12.374 -9.790 1.00 72.69 191 SER A N 1
ATOM 1490 C CA . SER A 1 191 ? 3.352 11.092 -9.390 1.00 72.69 191 SER A CA 1
ATOM 1491 C C . SER A 1 191 ? 2.307 10.116 -8.833 1.00 72.69 191 SER A C 1
ATOM 1493 O O . SER A 1 191 ? 1.303 10.530 -8.244 1.00 72.69 191 SER A O 1
ATOM 1495 N N . SER A 1 192 ? 2.558 8.803 -8.926 1.00 75.50 192 SER A N 1
ATOM 1496 C CA . SER A 1 192 ? 1.719 7.786 -8.263 1.00 75.50 192 SER A CA 1
ATOM 1497 C C . SER A 1 192 ? 1.601 7.999 -6.748 1.00 75.50 192 SER A C 1
ATOM 1499 O O . SER A 1 192 ? 0.636 7.558 -6.129 1.00 75.50 192 SER A O 1
ATOM 1501 N N . SER A 1 193 ? 2.576 8.650 -6.107 1.00 74.94 193 SER A N 1
ATOM 1502 C CA . SER A 1 193 ? 2.508 8.972 -4.677 1.00 74.94 193 SER A CA 1
ATOM 1503 C C . SER A 1 193 ? 1.501 10.085 -4.395 1.00 74.94 193 SER A C 1
ATOM 1505 O O . SER A 1 193 ? 0.699 9.938 -3.474 1.00 74.94 193 SER A O 1
ATOM 1507 N N . THR A 1 194 ? 1.491 11.145 -5.207 1.00 77.56 194 THR A N 1
ATOM 1508 C CA . THR A 1 194 ? 0.519 12.245 -5.102 1.00 77.56 194 THR A CA 1
ATOM 1509 C C . THR A 1 194 ? -0.902 11.732 -5.316 1.00 77.56 194 THR A C 1
ATOM 1511 O O . THR A 1 194 ? -1.786 12.006 -4.510 1.00 77.56 194 THR A O 1
ATOM 1514 N N . LEU A 1 195 ? -1.117 10.873 -6.319 1.00 78.69 195 LEU A N 1
ATOM 1515 C CA . LEU A 1 195 ? -2.433 10.271 -6.564 1.00 78.69 195 LEU A CA 1
ATOM 1516 C C . LEU A 1 195 ? -2.942 9.462 -5.369 1.00 78.69 195 LEU A C 1
ATOM 1518 O O . LEU A 1 195 ? -4.106 9.579 -5.002 1.00 78.69 195 LEU A O 1
ATOM 1522 N N . ARG A 1 196 ? -2.074 8.680 -4.719 1.00 86.31 196 ARG A N 1
ATOM 1523 C CA . ARG A 1 196 ? -2.454 7.921 -3.518 1.00 86.31 196 ARG A CA 1
ATOM 1524 C C . ARG A 1 196 ? -2.750 8.824 -2.324 1.00 86.31 196 ARG A C 1
ATOM 1526 O O . ARG A 1 196 ? -3.661 8.513 -1.567 1.00 86.31 196 ARG A O 1
ATOM 1533 N N . LYS A 1 197 ? -2.038 9.946 -2.169 1.00 84.12 197 LYS A N 1
ATOM 1534 C CA . LYS A 1 197 ? -2.377 10.958 -1.153 1.00 84.12 197 LYS A CA 1
ATOM 1535 C C . LYS A 1 197 ? -3.760 11.562 -1.412 1.00 84.12 197 LYS A C 1
ATOM 1537 O O . LYS A 1 197 ? -4.537 11.664 -0.473 1.00 84.12 197 LYS A O 1
ATOM 1542 N N . ARG A 1 198 ? -4.103 11.861 -2.671 1.00 83.12 198 ARG A N 1
ATOM 1543 C CA . ARG A 1 198 ? -5.433 12.372 -3.061 1.00 83.12 198 ARG A CA 1
ATOM 1544 C C . ARG A 1 198 ? -6.575 11.374 -2.818 1.00 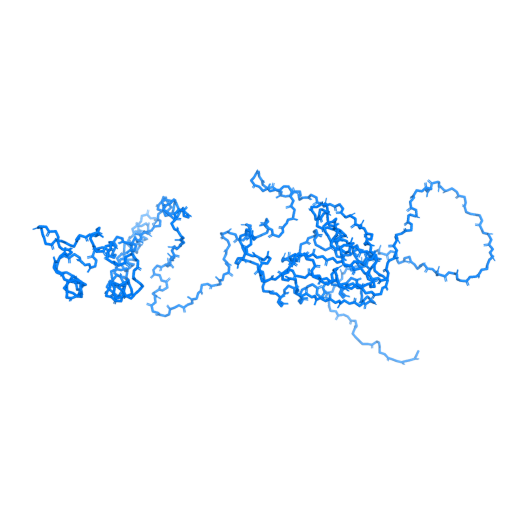83.12 198 ARG A C 1
ATOM 1546 O O . ARG A 1 198 ? -7.724 11.784 -2.723 1.00 83.12 198 ARG A O 1
ATOM 1553 N N . LEU A 1 199 ? -6.282 10.076 -2.684 1.00 83.81 199 LEU A N 1
ATOM 1554 C CA . LEU A 1 199 ? -7.277 9.078 -2.269 1.00 83.81 199 LEU A CA 1
ATOM 1555 C C . LEU A 1 199 ? -7.611 9.152 -0.772 1.00 83.81 199 LEU A C 1
ATOM 1557 O O . LEU A 1 199 ? -8.634 8.606 -0.354 1.00 83.81 199 LEU A O 1
ATOM 1561 N N . LEU A 1 200 ? -6.780 9.793 0.054 1.00 85.25 200 LEU A N 1
ATOM 1562 C CA . LEU A 1 200 ? -7.082 9.957 1.474 1.00 85.25 200 LEU A CA 1
ATOM 1563 C C . LEU A 1 200 ? -8.325 10.836 1.643 1.00 85.25 200 LEU A C 1
ATOM 1565 O O . LEU A 1 200 ? -8.473 11.860 0.987 1.00 85.25 200 LEU A O 1
ATOM 1569 N N . GLY A 1 201 ? -9.239 10.409 2.512 1.00 84.00 201 GLY A N 1
ATOM 1570 C CA . GLY A 1 201 ? -10.542 11.058 2.685 1.00 84.00 201 GLY A CA 1
ATOM 1571 C C . GLY A 1 201 ? -11.595 10.647 1.650 1.00 84.00 201 GLY A C 1
ATOM 1572 O O . GLY A 1 201 ? -12.775 10.906 1.866 1.00 84.00 201 GLY A O 1
ATOM 1573 N N . SER A 1 202 ? -11.210 9.950 0.574 1.00 87.06 202 SER A N 1
ATOM 1574 C CA . SER A 1 202 ? -12.166 9.322 -0.341 1.00 87.06 202 SER A CA 1
ATOM 1575 C C . SER A 1 202 ? -12.618 7.952 0.174 1.00 87.06 202 SER A C 1
ATOM 1577 O O . SER A 1 202 ? -11.910 7.262 0.914 1.00 87.06 202 SER A O 1
ATOM 1579 N N . LEU A 1 203 ? -13.817 7.540 -0.230 1.00 84.81 203 LEU A N 1
ATOM 1580 C CA . LEU A 1 203 ? -14.351 6.224 0.089 1.00 84.81 203 LEU A CA 1
ATOM 1581 C C . LEU A 1 203 ? -13.643 5.153 -0.758 1.00 84.81 203 LEU A C 1
ATOM 1583 O O . LEU A 1 203 ? -13.972 4.959 -1.925 1.00 84.81 203 LEU A O 1
ATOM 1587 N N . LEU A 1 204 ? -12.676 4.449 -0.162 1.00 83.88 204 LEU A N 1
ATOM 1588 C CA . LEU A 1 204 ? -11.889 3.415 -0.853 1.00 83.88 204 LEU A CA 1
ATOM 1589 C C . LEU A 1 204 ? -12.698 2.150 -1.167 1.00 83.88 204 LEU A C 1
ATOM 1591 O O . LEU A 1 204 ? -12.475 1.495 -2.181 1.00 83.88 204 LEU A O 1
ATOM 1595 N N . LEU A 1 205 ? -13.614 1.790 -0.269 1.00 81.44 205 LEU A N 1
ATOM 1596 C CA . LEU A 1 205 ? -14.498 0.639 -0.396 1.00 81.44 205 LEU A CA 1
ATOM 1597 C C . LEU A 1 205 ? -15.909 1.062 0.006 1.00 81.44 205 LEU A C 1
ATOM 1599 O O . LEU A 1 205 ? -16.051 1.778 1.001 1.00 81.44 205 LEU A O 1
ATOM 1603 N N . PRO A 1 206 ? -16.952 0.605 -0.707 1.00 83.75 206 PRO A N 1
ATOM 1604 C CA . PRO A 1 206 ? -18.318 0.869 -0.291 1.00 83.75 206 PRO A CA 1
ATOM 1605 C C . PRO A 1 206 ? -18.573 0.281 1.110 1.00 83.75 206 PRO A C 1
ATOM 1607 O O . PRO A 1 206 ? -18.040 -0.793 1.427 1.00 83.75 206 PRO A O 1
ATOM 1610 N N . PRO A 1 207 ? -19.386 0.944 1.954 1.00 82.62 207 PRO A N 1
ATOM 1611 C CA . PRO A 1 207 ? -19.719 0.438 3.277 1.00 82.62 207 PRO A CA 1
ATOM 1612 C C . PRO A 1 207 ? -20.346 -0.949 3.164 1.00 82.62 207 PRO A C 1
ATOM 1614 O O . PRO A 1 207 ? -21.309 -1.160 2.425 1.00 82.62 207 PRO A O 1
ATOM 1617 N N . LYS A 1 208 ? -19.799 -1.919 3.899 1.00 79.56 208 LYS A N 1
ATOM 1618 C CA . LYS A 1 208 ? -20.389 -3.257 3.968 1.00 79.56 208 LYS A CA 1
ATOM 1619 C C . LYS A 1 208 ? -21.662 -3.183 4.799 1.00 79.56 208 LYS A C 1
ATOM 1621 O O . LYS A 1 208 ? -21.612 -2.778 5.958 1.00 79.56 208 LYS A O 1
ATOM 1626 N N . ASN A 1 209 ? -22.783 -3.623 4.234 1.00 77.38 209 ASN A N 1
ATOM 1627 C CA . ASN A 1 209 ? -24.027 -3.706 4.985 1.00 77.38 209 ASN A CA 1
ATOM 1628 C C . ASN A 1 209 ? -23.933 -4.862 5.996 1.00 77.38 209 ASN A C 1
ATOM 1630 O O . ASN A 1 209 ? -23.820 -6.026 5.604 1.00 77.38 209 ASN A O 1
ATOM 1634 N N . ASN A 1 210 ? -23.913 -4.545 7.292 1.00 78.19 210 ASN A N 1
ATOM 1635 C CA . ASN A 1 210 ? -23.830 -5.534 8.363 1.00 78.19 210 ASN A CA 1
ATOM 1636 C C . ASN A 1 210 ? -25.176 -5.609 9.097 1.00 78.19 210 ASN A C 1
ATOM 1638 O O . ASN A 1 210 ? -25.472 -4.707 9.877 1.00 78.19 210 ASN A O 1
ATOM 1642 N N . PRO A 1 211 ? -25.956 -6.695 8.944 1.00 77.44 211 PRO A N 1
ATOM 1643 C CA . PRO A 1 211 ? -27.293 -6.795 9.533 1.00 77.44 211 PRO A CA 1
ATOM 1644 C C . PRO A 1 211 ? -27.295 -6.802 11.071 1.00 77.44 211 PRO A C 1
ATOM 1646 O O . PRO A 1 211 ? -28.348 -6.672 11.684 1.00 77.44 211 PRO A O 1
ATOM 1649 N N . LYS A 1 212 ? -26.132 -6.974 11.718 1.00 74.44 212 LYS A N 1
ATOM 1650 C CA . LYS A 1 212 ? -25.995 -6.958 13.184 1.00 74.44 212 LYS A CA 1
ATOM 1651 C C . LYS A 1 212 ? -25.862 -5.550 13.773 1.00 74.44 212 LYS A C 1
ATOM 1653 O O . LYS A 1 212 ? -25.850 -5.423 14.997 1.00 74.44 212 LYS A O 1
ATOM 1658 N N . ILE A 1 213 ? -25.683 -4.531 12.936 1.00 71.12 213 ILE A N 1
ATOM 1659 C CA . ILE A 1 213 ? -25.540 -3.132 13.342 1.00 71.12 213 ILE A CA 1
ATOM 1660 C C . ILE A 1 213 ? -26.716 -2.384 12.721 1.00 71.12 213 ILE A C 1
ATOM 1662 O O . ILE A 1 213 ? -27.000 -2.554 11.538 1.00 71.12 213 ILE A O 1
ATOM 1666 N N . ALA A 1 214 ? -27.429 -1.601 13.527 1.00 73.19 214 ALA A N 1
ATOM 1667 C CA . ALA A 1 214 ? -28.513 -0.778 13.014 1.00 73.19 214 ALA A CA 1
ATOM 1668 C C . ALA A 1 214 ? -27.966 0.206 11.958 1.00 73.19 214 ALA A C 1
ATOM 1670 O O . ALA A 1 214 ? -26.844 0.691 12.109 1.00 73.19 214 ALA A O 1
ATOM 1671 N N . PRO A 1 215 ? -28.728 0.515 10.894 1.00 74.62 215 PRO A N 1
ATOM 1672 C CA . PRO A 1 215 ? -28.278 1.445 9.855 1.00 74.62 215 PRO A CA 1
ATOM 1673 C C . PRO A 1 215 ? -28.121 2.880 10.378 1.00 74.62 215 PRO A C 1
ATOM 1675 O O . PRO A 1 215 ? -27.410 3.680 9.775 1.00 74.62 215 PRO A O 1
ATOM 1678 N N . VAL A 1 216 ? -28.783 3.194 11.495 1.00 80.25 216 VAL A N 1
ATOM 1679 C CA . VAL A 1 216 ? -28.714 4.475 12.191 1.00 80.25 216 VAL A CA 1
ATOM 1680 C C . VAL A 1 216 ? -28.453 4.197 13.677 1.00 80.25 216 VAL A C 1
ATOM 1682 O O . VAL A 1 216 ? -29.133 3.337 14.246 1.00 80.25 216 VAL A O 1
ATOM 1685 N N . PRO A 1 217 ? -27.496 4.898 14.310 1.00 86.62 217 PRO A N 1
ATOM 1686 C CA . PRO A 1 217 ? -26.598 5.896 13.726 1.00 86.62 217 PRO A CA 1
ATOM 1687 C C . PRO A 1 217 ? -25.522 5.248 12.842 1.00 86.62 217 PRO A C 1
ATOM 1689 O O . PRO A 1 217 ? -25.193 4.073 12.999 1.00 86.62 217 PRO A O 1
ATOM 1692 N N . TYR A 1 218 ? -24.962 6.017 11.907 1.00 87.94 218 TYR A N 1
ATOM 1693 C CA . TYR A 1 218 ? -23.865 5.541 11.066 1.00 87.94 218 TYR A CA 1
ATOM 1694 C C . TYR A 1 218 ? -22.576 5.440 11.895 1.00 87.94 218 TYR A C 1
ATOM 1696 O O . TYR A 1 218 ? -22.065 6.443 12.392 1.00 87.94 218 TYR A O 1
ATOM 1704 N N . VAL A 1 219 ? -22.049 4.225 12.063 1.00 89.56 219 VAL A N 1
ATOM 1705 C CA . VAL A 1 219 ? -20.900 3.960 12.944 1.00 89.56 219 VAL A CA 1
ATOM 1706 C C . VAL A 1 219 ? -19.606 3.880 12.139 1.00 89.56 219 VAL A C 1
ATOM 1708 O O . VAL A 1 219 ? -19.468 3.043 11.247 1.00 89.56 219 VAL A O 1
ATOM 1711 N N . ILE A 1 220 ? -18.622 4.706 12.503 1.00 90.12 220 ILE A N 1
ATOM 1712 C CA . ILE A 1 220 ? -17.286 4.717 11.895 1.00 90.12 220 ILE A CA 1
ATOM 1713 C C . ILE A 1 220 ? -16.269 4.191 12.911 1.00 90.12 220 ILE A C 1
ATOM 1715 O O . ILE A 1 220 ? -16.088 4.765 13.982 1.00 90.12 220 ILE A O 1
ATOM 1719 N N . GLY A 1 221 ? -15.582 3.098 12.572 1.00 91.44 221 GLY A N 1
ATOM 1720 C CA . GLY A 1 221 ? -14.472 2.578 13.370 1.00 91.44 221 GLY A CA 1
ATOM 1721 C C . GLY A 1 221 ? -13.159 3.264 12.998 1.00 91.44 221 GLY A C 1
ATOM 1722 O O . GLY A 1 221 ? -12.638 3.034 11.909 1.00 91.44 221 GLY A O 1
ATOM 1723 N N . LEU A 1 222 ? -12.605 4.078 13.899 1.00 92.38 222 LEU A N 1
ATOM 1724 C CA . LEU A 1 222 ? -11.296 4.703 13.709 1.00 92.38 222 LEU A CA 1
ATOM 1725 C C . LEU A 1 222 ? -10.189 3.831 14.315 1.00 92.38 222 LEU A C 1
ATOM 1727 O O . LEU A 1 222 ? -10.174 3.576 15.516 1.00 92.38 222 LEU A O 1
ATOM 1731 N N . THR A 1 223 ? -9.235 3.402 13.489 1.00 91.12 223 THR A N 1
ATOM 1732 C CA . THR A 1 223 ? -8.101 2.557 13.896 1.00 91.12 223 THR A CA 1
ATOM 1733 C C . THR A 1 223 ? -6.776 3.086 13.338 1.00 91.12 223 THR A C 1
ATOM 1735 O O . THR A 1 223 ? -6.758 3.997 12.512 1.00 91.12 223 THR A O 1
ATOM 1738 N N . GLY A 1 224 ? -5.652 2.565 13.835 1.00 86.44 224 GLY A N 1
ATOM 1739 C CA . GLY A 1 224 ? -4.301 2.974 13.445 1.00 86.44 224 GLY A CA 1
ATOM 1740 C C . GLY A 1 224 ? -3.260 2.737 14.540 1.00 86.44 224 GLY A C 1
ATOM 1741 O O . GLY A 1 224 ? -3.602 2.561 15.711 1.00 86.44 224 GLY A O 1
ATOM 1742 N N . CYS A 1 225 ? -1.978 2.775 14.178 1.00 83.50 225 CYS A N 1
ATOM 1743 C CA . CYS A 1 225 ? -0.857 2.544 15.096 1.00 83.50 225 CYS A CA 1
ATOM 1744 C C . CYS A 1 225 ? -0.698 3.649 16.159 1.00 83.50 225 CYS A C 1
ATOM 1746 O O . CYS A 1 225 ? -1.290 4.730 16.072 1.00 83.50 225 CYS A O 1
ATOM 1748 N N . ILE A 1 226 ? 0.122 3.397 17.180 1.00 83.31 226 ILE A N 1
ATOM 1749 C CA . ILE A 1 226 ? 0.517 4.424 18.158 1.00 83.31 226 ILE A CA 1
ATOM 1750 C C . ILE A 1 226 ? 1.183 5.593 17.414 1.00 83.31 226 ILE A C 1
ATOM 1752 O O . ILE A 1 226 ? 1.952 5.382 16.480 1.00 83.31 226 ILE A O 1
ATOM 1756 N N . GLY A 1 227 ? 0.840 6.830 17.786 1.00 81.94 227 GLY A N 1
ATOM 1757 C CA . GLY A 1 227 ? 1.374 8.037 17.144 1.00 81.94 227 GLY A CA 1
ATOM 1758 C C . GLY A 1 227 ? 0.754 8.395 15.786 1.00 81.94 227 GLY A C 1
ATOM 1759 O O . GLY A 1 227 ? 1.131 9.404 15.206 1.00 81.94 227 GLY A O 1
ATOM 1760 N N . SER A 1 228 ? -0.235 7.643 15.285 1.00 85.44 228 SER A N 1
ATOM 1761 C CA . SER A 1 228 ? -0.858 7.907 13.974 1.00 85.44 228 SER A CA 1
ATOM 1762 C C . SER A 1 228 ? -1.836 9.095 13.937 1.00 85.44 228 SER A C 1
ATOM 1764 O O . SER A 1 228 ? -2.522 9.284 12.939 1.00 85.44 228 SER A O 1
ATOM 1766 N N . GLY A 1 229 ? -1.979 9.853 15.031 1.00 88.62 229 GLY A N 1
ATOM 1767 C CA . GLY A 1 229 ? -2.850 11.036 15.087 1.00 88.62 229 GLY A CA 1
ATOM 1768 C C . GLY A 1 229 ? -4.353 10.773 15.274 1.00 88.62 229 GLY A C 1
ATOM 1769 O O . GLY A 1 229 ? -5.141 11.702 15.126 1.00 88.62 229 GLY A O 1
ATOM 1770 N N . LYS A 1 230 ? -4.778 9.548 15.636 1.00 93.62 230 LYS A N 1
ATOM 1771 C CA . LYS A 1 230 ? -6.205 9.211 15.868 1.00 93.62 230 LYS A CA 1
ATOM 1772 C C . LYS A 1 230 ? -6.893 10.190 16.818 1.00 93.62 230 LYS A C 1
ATOM 1774 O O . LYS A 1 230 ? -7.968 10.677 16.505 1.00 93.62 230 LYS A O 1
ATOM 1779 N N . THR A 1 231 ? -6.258 10.507 17.947 1.00 89.56 231 THR A N 1
ATOM 1780 C CA . THR A 1 231 ? -6.808 11.424 18.954 1.00 89.56 231 THR A CA 1
ATOM 1781 C C . THR A 1 231 ? -7.102 12.803 18.367 1.00 89.56 231 THR A C 1
ATOM 1783 O O . THR A 1 231 ? -8.155 13.363 18.648 1.00 89.56 231 THR A O 1
ATOM 1786 N N . SER A 1 232 ? -6.234 13.320 17.493 1.00 92.56 232 SER A N 1
ATOM 1787 C CA . SER A 1 232 ? -6.455 14.600 16.811 1.00 92.56 232 SER A CA 1
ATOM 1788 C C . SER A 1 232 ? -7.655 14.541 15.862 1.00 92.56 232 SER A C 1
ATOM 1790 O O . SER A 1 232 ? -8.459 15.469 15.834 1.00 92.56 232 SER A O 1
ATOM 1792 N N . VAL A 1 233 ? -7.816 13.434 15.125 1.00 92.31 233 VAL A N 1
ATOM 1793 C CA . VAL A 1 233 ? -8.981 13.213 14.248 1.00 92.31 233 VAL A CA 1
ATOM 1794 C C . VAL A 1 233 ? -10.272 13.117 15.066 1.00 92.31 233 VAL A C 1
ATOM 1796 O O . VAL A 1 233 ? -11.259 13.757 14.716 1.00 92.31 233 VAL A O 1
ATOM 1799 N N . VAL A 1 234 ? -10.263 12.382 16.183 1.00 92.62 234 VAL A N 1
ATOM 1800 C CA . VAL A 1 234 ? -11.410 12.283 17.104 1.00 92.62 234 VAL A CA 1
ATOM 1801 C C . VAL A 1 234 ? -11.795 13.662 17.636 1.00 92.62 234 VAL A C 1
ATOM 1803 O O . VAL A 1 234 ? -12.959 14.034 17.549 1.00 92.62 234 VAL A O 1
ATOM 1806 N N . GLN A 1 235 ? -10.831 14.452 18.118 1.00 92.25 235 GLN A N 1
ATOM 1807 C CA . GLN A 1 235 ? -11.080 15.813 18.611 1.00 92.25 235 GLN A CA 1
ATOM 1808 C C . GLN A 1 235 ? -11.652 16.735 17.532 1.00 92.25 235 GLN A C 1
ATOM 1810 O O . GLN A 1 235 ? -12.502 17.576 17.820 1.00 92.25 235 GLN A O 1
ATOM 1815 N N . TYR A 1 236 ? -11.189 16.595 16.291 1.00 92.94 236 TYR A N 1
ATOM 1816 C CA . TYR A 1 236 ? -11.737 17.340 15.164 1.00 92.94 236 TYR A CA 1
ATOM 1817 C C . TYR A 1 236 ? -13.196 16.945 14.882 1.00 92.94 236 TYR A C 1
ATOM 1819 O O . TYR A 1 236 ? -14.047 17.823 14.776 1.00 92.94 236 TYR A O 1
ATOM 1827 N N . LEU A 1 237 ? -13.509 15.646 14.856 1.00 91.12 237 LEU A N 1
ATOM 1828 C CA . LEU A 1 237 ? -14.874 15.145 14.644 1.00 91.12 237 LEU A CA 1
ATOM 1829 C C . LEU A 1 237 ? -15.829 15.526 15.787 1.00 91.12 237 LEU A C 1
ATOM 1831 O O . LEU A 1 237 ? -16.971 15.896 15.527 1.00 91.12 237 LEU A O 1
ATOM 1835 N N . GLN A 1 238 ? -15.363 15.514 17.040 1.00 91.75 238 GLN A N 1
ATOM 1836 C CA . GLN A 1 238 ? -16.149 15.971 18.197 1.00 91.75 238 GLN A CA 1
ATOM 1837 C C . GLN A 1 238 ? -16.597 17.427 18.042 1.00 91.75 238 GLN A C 1
ATOM 1839 O O . GLN A 1 238 ? -17.741 17.752 18.344 1.00 91.75 238 GLN A O 1
ATOM 1844 N N . LYS A 1 239 ? -15.723 18.304 17.525 1.00 92.50 239 LYS A N 1
ATOM 1845 C CA . LYS A 1 239 ? -16.072 19.711 17.249 1.00 92.50 239 LYS A CA 1
ATOM 1846 C C . LYS A 1 239 ? -17.153 19.861 16.177 1.00 92.50 239 LYS A C 1
ATOM 1848 O O . LYS A 1 239 ? -17.794 20.902 16.125 1.00 92.50 239 LYS A O 1
ATOM 1853 N N . MET A 1 240 ? -17.347 18.845 15.339 1.00 90.69 240 MET A N 1
ATOM 1854 C CA . MET A 1 240 ? -18.406 18.792 14.328 1.00 90.69 240 MET A CA 1
ATOM 1855 C C . MET A 1 240 ? -19.694 18.128 14.847 1.00 90.69 240 MET A C 1
ATOM 1857 O O . MET A 1 240 ? -20.576 17.832 14.050 1.00 90.69 240 MET A O 1
ATOM 1861 N N . GLY A 1 241 ? -19.801 17.859 16.154 1.00 89.44 241 GLY A N 1
ATOM 1862 C CA . GLY A 1 241 ? -20.985 17.240 16.763 1.00 89.44 241 GLY A CA 1
ATOM 1863 C C . GLY A 1 241 ? -21.030 15.713 16.659 1.00 89.44 241 GLY A C 1
ATOM 1864 O O . GLY A 1 241 ? -22.041 15.101 16.988 1.00 89.44 241 GLY A O 1
ATOM 1865 N N . VAL A 1 242 ? -19.949 15.059 16.220 1.00 91.94 242 VAL A N 1
ATOM 1866 C CA . VAL A 1 242 ? -19.918 13.594 16.125 1.00 91.94 242 VAL A CA 1
ATOM 1867 C C . VAL A 1 242 ? -19.769 12.985 17.520 1.00 91.94 242 VAL A C 1
ATOM 1869 O O . VAL A 1 242 ? -18.784 13.238 18.218 1.00 91.94 242 VAL A O 1
ATOM 1872 N N . ALA A 1 243 ? -20.718 12.131 17.910 1.00 92.06 243 ALA A N 1
ATOM 1873 C CA . ALA A 1 243 ? -20.615 11.335 19.128 1.00 92.06 243 ALA A CA 1
ATOM 1874 C C . ALA A 1 243 ? -19.403 10.390 19.059 1.00 92.06 243 ALA A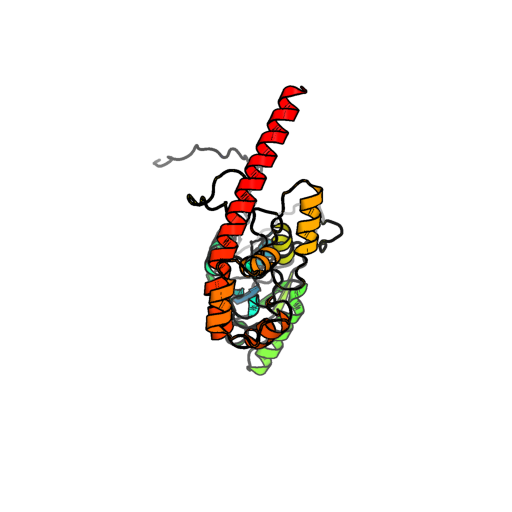 C 1
ATOM 1876 O O . ALA A 1 243 ? -19.145 9.744 18.043 1.00 92.06 243 ALA A O 1
ATOM 1877 N N . THR A 1 244 ? -18.651 10.287 20.155 1.00 93.31 244 THR A N 1
ATOM 1878 C CA . THR A 1 244 ? -17.398 9.518 20.189 1.00 93.31 244 THR A CA 1
ATOM 1879 C C . THR A 1 244 ? -17.405 8.477 21.290 1.00 93.31 244 THR A C 1
ATOM 1881 O O . THR A 1 244 ? -17.919 8.697 22.384 1.00 93.31 244 THR A O 1
ATOM 1884 N N . ILE A 1 245 ? -16.831 7.317 20.978 1.00 93.50 245 ILE A N 1
ATOM 1885 C CA . ILE A 1 245 ? -16.755 6.171 21.877 1.00 93.50 245 ILE A CA 1
ATOM 1886 C C . ILE A 1 245 ? -15.299 5.716 21.918 1.00 93.50 245 ILE A C 1
ATOM 1888 O O . ILE A 1 245 ? -14.753 5.283 20.905 1.00 93.50 245 ILE A O 1
ATOM 1892 N N . ASP A 1 246 ? -14.677 5.812 23.091 1.00 92.81 246 ASP A N 1
ATOM 1893 C CA . ASP A 1 246 ? -13.317 5.333 23.324 1.00 92.81 246 ASP A CA 1
ATOM 1894 C C . ASP A 1 246 ? -13.349 3.855 23.753 1.00 92.81 246 ASP A C 1
ATOM 1896 O O . ASP A 1 246 ? -13.795 3.505 24.851 1.00 92.81 246 ASP A O 1
ATOM 1900 N N . ALA A 1 247 ? -12.897 2.972 22.861 1.00 91.69 247 ALA A N 1
ATOM 1901 C CA . ALA A 1 247 ? -12.873 1.534 23.108 1.00 91.69 247 ALA A CA 1
ATOM 1902 C C . ALA A 1 247 ? -11.851 1.125 24.184 1.00 91.69 247 ALA A C 1
ATOM 1904 O O . ALA A 1 247 ? -12.105 0.156 24.902 1.00 91.69 247 ALA A O 1
ATOM 1905 N N . ASP A 1 248 ? -10.748 1.864 24.342 1.00 89.56 248 ASP A N 1
ATOM 1906 C CA . ASP A 1 248 ? -9.735 1.589 25.367 1.00 89.56 248 ASP A CA 1
ATOM 1907 C C . ASP A 1 248 ? -10.292 1.945 26.751 1.00 89.56 248 ASP A C 1
ATOM 1909 O O . ASP A 1 248 ? -10.188 1.166 27.706 1.00 89.56 248 ASP A O 1
ATOM 1913 N N . GLN A 1 249 ? -10.987 3.083 26.854 1.00 92.38 249 GLN A N 1
ATOM 1914 C CA . GLN A 1 249 ? -11.682 3.474 28.081 1.00 92.38 249 GLN A CA 1
ATOM 1915 C C . GLN A 1 249 ? -12.762 2.457 28.476 1.00 92.38 249 GLN A C 1
ATOM 1917 O O . GLN A 1 249 ? -12.841 2.070 29.646 1.00 92.38 249 GLN A O 1
ATOM 1922 N N . LEU A 1 250 ? -13.574 1.998 27.518 1.00 94.19 250 LEU A N 1
ATOM 1923 C CA . LEU A 1 250 ? -14.599 0.983 27.774 1.00 94.19 250 LEU A CA 1
ATOM 1924 C C . LEU A 1 250 ? -13.998 -0.388 28.097 1.00 94.19 250 LEU A C 1
ATOM 1926 O O . LEU A 1 250 ? -14.538 -1.101 28.943 1.00 94.19 250 LEU A O 1
ATOM 1930 N N . GLY A 1 251 ? -12.862 -0.735 27.492 1.00 93.44 251 GLY A N 1
ATOM 1931 C CA . GLY A 1 251 ? -12.082 -1.914 27.859 1.00 93.44 251 GLY A CA 1
ATOM 1932 C C . GLY A 1 251 ? -11.710 -1.888 29.333 1.00 93.44 251 GLY A C 1
ATOM 1933 O O . GLY A 1 251 ? -12.002 -2.839 30.055 1.00 93.44 251 GLY A O 1
ATOM 1934 N N . HIS A 1 252 ? -11.186 -0.760 29.813 1.00 92.62 252 HIS A N 1
ATOM 1935 C CA . HIS A 1 252 ? -10.890 -0.571 31.231 1.00 92.62 252 HIS A CA 1
ATOM 1936 C C . HIS A 1 252 ? -12.133 -0.605 32.128 1.00 92.62 252 HIS A C 1
ATOM 1938 O O . HIS A 1 252 ? -12.073 -1.068 33.269 1.00 92.62 252 HIS A O 1
ATOM 1944 N N . GLU A 1 253 ? -13.263 -0.096 31.641 1.00 92.94 253 GLU A N 1
ATOM 1945 C CA . GLU A 1 253 ? -14.522 -0.140 32.378 1.00 92.94 253 GLU A CA 1
ATOM 1946 C C . GLU A 1 253 ? -15.067 -1.568 32.502 1.00 92.94 253 GLU A C 1
ATOM 1948 O O . GLU A 1 253 ? -15.638 -1.904 33.541 1.00 92.94 253 GLU A O 1
ATOM 1953 N N . SER A 1 254 ? -14.856 -2.412 31.487 1.00 93.75 254 SER A N 1
ATOM 1954 C CA . SER A 1 254 ? -15.395 -3.777 31.410 1.00 93.75 254 SER A CA 1
ATOM 1955 C C . SER A 1 254 ? -14.947 -4.691 32.554 1.00 93.75 254 SER A C 1
ATOM 1957 O O . SER A 1 254 ? -15.649 -5.644 32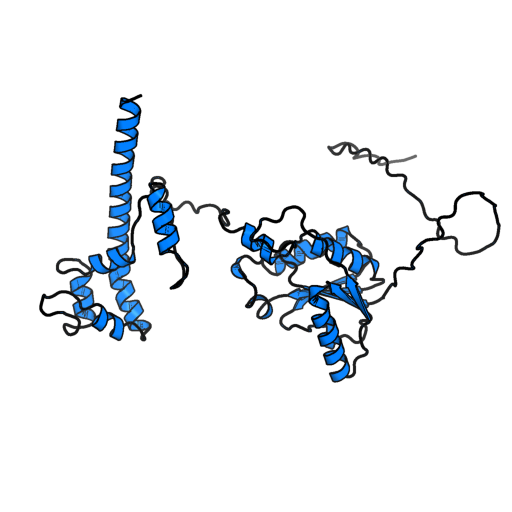.891 1.00 93.75 254 SER A O 1
ATOM 1959 N N . TYR A 1 255 ? -13.811 -4.382 33.181 1.00 93.88 255 TYR A N 1
ATOM 1960 C CA . TYR A 1 255 ? -13.240 -5.148 34.282 1.00 93.88 255 TYR A CA 1
ATOM 1961 C C . TYR A 1 255 ? -13.142 -4.358 35.588 1.00 93.88 255 TYR A C 1
ATOM 1963 O O . TYR A 1 255 ? -12.396 -4.740 36.482 1.00 93.88 255 TYR A O 1
ATOM 1971 N N . ARG A 1 256 ? -13.901 -3.271 35.759 1.00 93.38 256 ARG A N 1
ATOM 1972 C CA . ARG A 1 256 ? -14.050 -2.668 37.095 1.00 93.38 256 ARG A CA 1
ATOM 1973 C C . ARG A 1 256 ? -14.686 -3.661 38.084 1.00 93.38 256 ARG A C 1
ATOM 1975 O O . ARG A 1 256 ? -15.450 -4.530 37.650 1.00 93.38 256 ARG A O 1
ATOM 1982 N N . PRO A 1 257 ? -14.433 -3.523 39.399 1.00 92.81 257 PRO A N 1
ATOM 1983 C CA . PRO A 1 257 ? -15.087 -4.351 40.408 1.00 92.81 257 PRO A CA 1
ATOM 1984 C C . PRO A 1 257 ? -16.607 -4.403 40.200 1.00 92.81 257 PRO A C 1
ATOM 1986 O O . PRO A 1 257 ? -17.250 -3.377 39.979 1.00 92.81 257 PRO A O 1
ATOM 1989 N N . GLY A 1 258 ? -17.172 -5.612 40.215 1.00 90.38 258 GLY A N 1
ATOM 1990 C CA . GLY A 1 258 ? -18.596 -5.857 39.951 1.00 90.38 258 GLY A CA 1
ATOM 1991 C C . GLY A 1 258 ? -18.974 -6.062 38.476 1.00 90.38 258 GLY A C 1
ATOM 1992 O O . GLY A 1 258 ? -20.136 -6.340 38.187 1.00 90.38 258 GLY A O 1
ATOM 1993 N N . ARG A 1 259 ? -18.029 -5.964 37.532 1.00 92.25 259 ARG A N 1
ATOM 1994 C CA . ARG A 1 259 ? -18.263 -6.268 36.109 1.00 92.25 259 ARG A CA 1
ATOM 1995 C C . ARG A 1 259 ? -17.900 -7.713 35.748 1.00 92.25 259 ARG A C 1
ATOM 1997 O O . ARG A 1 259 ? -17.134 -8.375 36.446 1.00 92.25 259 ARG A O 1
ATOM 2004 N N . ALA A 1 260 ? -18.422 -8.190 34.619 1.00 90.31 260 ALA A N 1
ATOM 2005 C CA . ALA A 1 260 ? -18.303 -9.583 34.184 1.00 90.31 260 ALA A CA 1
ATOM 2006 C C . ALA A 1 260 ? -16.871 -10.018 33.803 1.00 90.31 260 ALA A C 1
ATOM 2008 O O . ALA A 1 260 ? -16.531 -11.1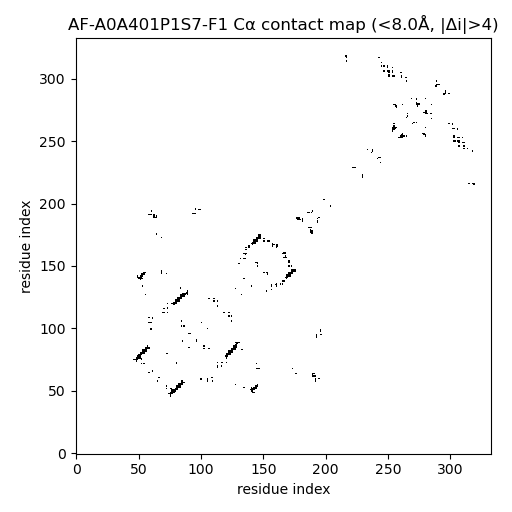93 33.970 1.00 90.31 260 ALA A O 1
ATOM 2009 N N . ALA A 1 261 ? -16.010 -9.107 33.329 1.00 93.50 261 ALA A N 1
ATOM 2010 C CA . ALA A 1 261 ? -14.613 -9.446 33.035 1.00 93.50 261 ALA A CA 1
ATOM 2011 C C . ALA A 1 261 ? -13.733 -9.508 34.297 1.00 93.50 261 ALA A C 1
ATOM 2013 O O . ALA A 1 261 ? -12.754 -10.246 34.306 1.00 93.50 261 ALA A O 1
ATOM 2014 N N . TYR A 1 262 ? -14.086 -8.795 35.375 1.00 95.38 262 TYR A N 1
ATOM 2015 C CA . TYR A 1 262 ? -13.235 -8.636 36.565 1.00 95.38 262 TYR A CA 1
ATOM 2016 C C . TYR A 1 262 ? -12.841 -9.979 37.200 1.00 95.38 262 TYR A C 1
ATOM 2018 O O . TYR A 1 262 ? -11.658 -10.288 37.326 1.00 95.38 262 TYR A O 1
ATOM 2026 N N . GLN A 1 263 ? -13.826 -10.825 37.521 1.00 93.31 263 GLN A N 1
ATOM 2027 C CA . GLN A 1 263 ? -13.571 -12.134 38.139 1.00 93.31 263 GLN A CA 1
ATOM 2028 C C . GLN A 1 263 ? -12.805 -13.081 37.207 1.00 93.31 263 GLN A C 1
ATOM 2030 O O . GLN A 1 263 ? -11.931 -13.818 37.652 1.00 93.31 263 GLN A O 1
ATOM 2035 N N . ARG A 1 264 ? -13.096 -13.031 35.900 1.00 95.06 264 ARG A N 1
ATOM 2036 C CA . ARG A 1 264 ? -12.435 -13.874 34.893 1.00 95.06 264 ARG A CA 1
ATOM 2037 C C . ARG A 1 264 ? -10.958 -13.513 34.736 1.00 95.06 264 ARG A C 1
ATOM 2039 O O . ARG A 1 264 ? -10.124 -14.408 34.625 1.00 95.06 264 ARG A O 1
ATOM 2046 N N . ILE A 1 265 ? -10.629 -12.221 34.784 1.00 94.50 265 ILE A N 1
ATOM 2047 C CA . ILE A 1 265 ? -9.240 -11.749 34.759 1.00 94.50 265 ILE A CA 1
ATOM 2048 C C . ILE A 1 265 ? -8.497 -12.213 36.018 1.00 94.50 265 ILE A C 1
ATOM 2050 O O . ILE A 1 265 ? -7.423 -12.793 35.894 1.00 94.50 265 ILE A O 1
ATOM 2054 N N . ILE A 1 266 ? -9.080 -12.061 37.212 1.00 94.12 266 ILE A N 1
ATOM 2055 C CA . ILE A 1 266 ? -8.447 -12.515 38.466 1.00 94.12 266 ILE A CA 1
ATOM 2056 C C . ILE A 1 266 ? -8.242 -14.031 38.474 1.00 94.12 266 ILE A C 1
ATOM 2058 O O . ILE A 1 266 ? -7.195 -14.514 38.891 1.00 94.12 266 ILE A O 1
ATOM 2062 N N . GLN A 1 267 ? -9.217 -14.800 37.987 1.00 93.62 267 GLN A N 1
ATOM 2063 C CA . GLN A 1 267 ? -9.094 -16.255 37.914 1.00 93.62 267 GLN A CA 1
ATOM 2064 C C . GLN A 1 267 ? -7.942 -16.692 36.997 1.00 93.62 267 GLN A C 1
ATOM 2066 O O . GLN A 1 267 ? -7.285 -17.693 37.276 1.00 93.62 267 GLN A O 1
ATOM 2071 N N . LYS A 1 268 ? -7.701 -15.958 35.904 1.00 93.88 268 LYS A N 1
ATOM 2072 C CA . LYS A 1 268 ? -6.652 -16.276 34.929 1.00 93.88 268 LYS A CA 1
ATOM 2073 C C . LYS A 1 268 ? -5.270 -15.789 35.366 1.00 93.88 268 LYS A C 1
ATOM 2075 O O . LYS A 1 268 ? -4.302 -16.528 35.216 1.00 93.88 268 LYS A O 1
ATOM 2080 N N . PHE A 1 269 ? -5.180 -14.556 35.858 1.00 93.12 269 PHE A N 1
ATOM 2081 C CA . PHE A 1 269 ? -3.911 -13.874 36.116 1.00 93.12 269 PHE A CA 1
ATOM 2082 C C . PHE A 1 269 ? -3.523 -13.845 37.595 1.00 93.12 269 PHE A C 1
ATOM 2084 O O . PHE A 1 269 ? -2.371 -13.570 37.891 1.00 93.12 269 PHE A O 1
ATOM 2091 N N . GLY A 1 270 ? -4.422 -14.203 38.510 1.00 91.94 270 GLY A N 1
ATOM 2092 C CA . GLY A 1 270 ? -4.171 -14.188 39.949 1.00 91.94 270 GLY A CA 1
ATOM 2093 C C . GLY A 1 270 ? -4.626 -12.895 40.628 1.00 91.94 270 GLY A C 1
ATOM 2094 O O . GLY A 1 270 ? -5.190 -11.994 40.011 1.00 91.94 270 GLY A O 1
ATOM 2095 N N . GLN A 1 271 ? -4.433 -12.831 41.946 1.00 92.06 271 GLN A N 1
ATOM 2096 C CA . GLN A 1 271 ? -4.775 -11.659 42.769 1.00 92.06 271 GLN A CA 1
ATOM 2097 C C . GLN A 1 271 ? -3.614 -10.660 42.898 1.00 92.06 271 GLN A C 1
ATOM 2099 O O . GLN A 1 271 ? -3.802 -9.560 43.406 1.00 92.06 271 GLN A O 1
ATOM 2104 N N . ASP A 1 272 ? -2.425 -11.028 42.424 1.00 91.56 272 ASP A N 1
ATOM 2105 C CA . ASP A 1 272 ? -1.210 -10.208 42.384 1.00 91.56 272 ASP A CA 1
ATOM 2106 C C . ASP A 1 272 ? -1.350 -8.960 41.500 1.00 91.56 272 ASP A C 1
ATOM 2108 O O . ASP A 1 272 ? -0.637 -7.981 41.696 1.00 91.56 272 ASP A O 1
ATOM 2112 N N . ILE A 1 273 ? -2.314 -8.962 40.576 1.00 92.38 273 ILE A N 1
ATOM 2113 C CA . ILE A 1 273 ? -2.657 -7.821 39.716 1.00 92.38 273 ILE A CA 1
ATOM 2114 C C . ILE A 1 273 ? -3.677 -6.858 40.349 1.00 92.38 273 ILE A C 1
ATOM 2116 O O . ILE A 1 273 ? -4.231 -6.015 39.644 1.00 92.38 273 ILE A O 1
ATOM 2120 N N . LEU A 1 274 ? -3.993 -6.994 41.641 1.00 93.44 274 LEU A N 1
ATOM 2121 C CA . LEU A 1 274 ? -4.937 -6.118 42.341 1.00 93.44 274 LEU A CA 1
ATOM 2122 C C . LEU A 1 274 ? -4.219 -5.037 43.152 1.00 93.44 274 LEU A C 1
ATOM 2124 O O . LEU A 1 274 ? -3.259 -5.292 43.877 1.00 93.44 274 LEU A O 1
ATOM 2128 N N . LEU A 1 275 ? -4.747 -3.818 43.077 1.00 92.69 275 LEU A N 1
ATOM 2129 C CA . LEU A 1 275 ? -4.408 -2.722 43.972 1.00 92.69 275 LEU A CA 1
ATOM 2130 C C . LEU A 1 275 ? -5.043 -2.934 45.353 1.00 92.69 275 LEU A C 1
ATOM 2132 O O . LEU A 1 275 ? -5.958 -3.736 45.545 1.00 92.69 275 LEU A O 1
ATOM 2136 N N . LYS A 1 276 ? -4.585 -2.149 46.335 1.00 90.94 276 LYS A N 1
ATOM 2137 C CA . LYS A 1 276 ? -5.091 -2.199 47.720 1.00 90.94 276 LYS A CA 1
ATOM 2138 C C . LYS A 1 276 ? -6.587 -1.887 47.839 1.00 90.94 276 LYS A C 1
ATOM 2140 O O . LYS A 1 276 ? -7.211 -2.307 48.806 1.00 90.94 276 LYS A O 1
ATOM 2145 N N . ASP A 1 277 ? -7.145 -1.146 46.885 1.00 91.56 277 ASP A N 1
ATOM 2146 C CA . ASP A 1 277 ? -8.568 -0.797 46.818 1.00 91.56 277 ASP A CA 1
ATOM 2147 C C . ASP A 1 277 ? -9.423 -1.870 46.116 1.00 91.56 277 ASP A C 1
ATOM 2149 O O . ASP A 1 277 ? -10.632 -1.697 45.961 1.00 91.56 277 ASP A O 1
ATOM 2153 N N . GLY A 1 278 ? -8.808 -2.981 45.694 1.00 89.56 278 GLY A N 1
ATOM 2154 C CA . GLY A 1 278 ? -9.473 -4.059 44.972 1.00 89.56 278 GLY A CA 1
ATOM 2155 C C . GLY A 1 278 ? -9.716 -3.754 43.495 1.00 89.56 278 GLY A C 1
ATOM 2156 O O . GLY A 1 278 ? -10.480 -4.465 42.854 1.00 89.56 278 GLY A O 1
ATOM 2157 N N . THR A 1 279 ? -9.115 -2.716 42.917 1.00 92.88 279 THR A N 1
ATOM 2158 C CA . THR A 1 279 ? -9.149 -2.504 41.463 1.00 92.88 279 THR A CA 1
ATOM 2159 C C . THR A 1 279 ? -7.974 -3.203 40.774 1.00 92.88 279 THR A C 1
ATOM 2161 O O . THR A 1 279 ? -6.960 -3.494 41.399 1.00 92.88 279 THR A O 1
ATOM 2164 N N . ILE A 1 280 ? -8.100 -3.513 39.479 1.00 93.31 280 ILE A N 1
ATOM 2165 C CA . ILE A 1 280 ? -7.004 -4.120 38.705 1.00 93.31 280 ILE A CA 1
ATOM 2166 C C . ILE A 1 280 ? -5.911 -3.075 38.440 1.00 93.31 280 ILE A C 1
ATOM 2168 O O . ILE A 1 280 ? -6.178 -2.035 37.827 1.00 93.31 280 ILE A O 1
ATOM 2172 N N . ASP A 1 281 ? -4.677 -3.389 38.837 1.00 94.19 281 ASP A N 1
ATOM 2173 C CA . ASP A 1 281 ? -3.475 -2.646 38.473 1.00 94.19 281 ASP A CA 1
ATOM 2174 C C . ASP A 1 281 ? -3.150 -2.892 36.994 1.00 94.19 281 ASP A C 1
ATOM 2176 O O . ASP A 1 281 ? -2.691 -3.961 36.584 1.00 94.19 281 ASP A O 1
ATOM 2180 N N . ARG A 1 282 ? -3.386 -1.867 36.173 1.00 92.06 282 ARG A N 1
ATOM 2181 C CA . ARG A 1 282 ? -3.151 -1.924 34.725 1.00 92.06 282 ARG A CA 1
ATOM 2182 C C . ARG A 1 282 ? -1.674 -2.027 34.374 1.00 92.06 282 ARG A C 1
ATOM 2184 O O . ARG A 1 282 ? -1.362 -2.603 33.339 1.00 92.06 282 ARG A O 1
ATOM 2191 N N . ASN A 1 283 ? -0.783 -1.483 35.202 1.00 91.38 283 ASN A N 1
ATOM 2192 C CA . ASN A 1 283 ? 0.653 -1.583 34.959 1.00 91.38 283 ASN A CA 1
ATOM 2193 C C . ASN A 1 283 ? 1.126 -3.008 35.243 1.00 91.38 283 ASN A C 1
ATOM 2195 O O . ASN A 1 283 ? 1.842 -3.580 34.426 1.00 91.38 283 ASN A O 1
ATOM 2199 N N . ALA A 1 284 ? 0.678 -3.609 36.350 1.00 91.81 284 ALA A N 1
ATOM 2200 C CA . ALA A 1 284 ? 0.996 -5.000 36.672 1.00 91.81 284 ALA A CA 1
ATOM 2201 C C . ALA A 1 284 ? 0.421 -5.973 35.629 1.00 91.81 284 ALA A C 1
ATOM 2203 O O . ALA A 1 284 ? 1.148 -6.821 35.112 1.00 91.81 284 ALA A O 1
ATOM 2204 N N . LEU A 1 285 ? -0.857 -5.807 35.263 1.00 92.81 285 LEU A N 1
ATOM 2205 C CA . LEU A 1 285 ? -1.490 -6.610 34.215 1.00 92.81 285 LEU A CA 1
ATOM 2206 C C . LEU A 1 285 ? -0.802 -6.403 32.860 1.00 92.81 285 LEU A C 1
ATOM 2208 O O . LEU A 1 285 ? -0.529 -7.372 32.160 1.00 92.81 285 LEU A O 1
ATOM 2212 N N . GLY A 1 286 ? -0.483 -5.153 32.517 1.00 91.50 286 GLY A N 1
ATOM 2213 C CA . GLY A 1 286 ? 0.245 -4.792 31.307 1.00 91.50 286 GLY A CA 1
ATOM 2214 C C . GLY A 1 286 ? 1.607 -5.473 31.229 1.00 91.50 286 GLY A C 1
ATOM 2215 O O . GLY A 1 286 ? 1.892 -6.124 30.236 1.00 91.50 286 GLY A O 1
ATOM 2216 N N . ASN A 1 287 ? 2.423 -5.402 32.281 1.00 91.88 287 ASN A N 1
ATOM 2217 C CA . ASN A 1 287 ? 3.746 -6.039 32.317 1.00 91.88 287 ASN A CA 1
ATOM 2218 C C . ASN A 1 287 ? 3.696 -7.561 32.135 1.00 91.88 287 ASN A C 1
ATOM 2220 O O . ASN A 1 287 ? 4.679 -8.155 31.704 1.00 91.88 287 ASN A O 1
ATOM 2224 N N . ARG A 1 288 ? 2.568 -8.182 32.484 1.00 89.69 288 ARG A N 1
ATOM 2225 C CA . ARG A 1 288 ? 2.347 -9.615 32.324 1.00 89.69 288 ARG A CA 1
ATOM 2226 C C . ARG A 1 288 ? 1.983 -9.965 30.881 1.00 89.69 288 ARG A C 1
ATOM 2228 O O . ARG A 1 288 ? 2.644 -10.778 30.254 1.00 89.69 288 ARG A O 1
ATOM 2235 N N . VAL A 1 289 ? 1.007 -9.257 30.314 1.00 92.75 289 VAL A N 1
ATOM 2236 C CA . VAL A 1 289 ? 0.497 -9.559 28.965 1.00 92.75 289 VAL A CA 1
ATOM 2237 C C . VAL A 1 289 ? 1.327 -8.948 27.831 1.00 92.75 289 VAL A C 1
ATOM 2239 O O . VAL A 1 289 ? 1.359 -9.486 26.725 1.00 92.75 289 VAL A O 1
ATOM 2242 N N . PHE A 1 290 ? 1.996 -7.814 28.053 1.00 84.81 290 PHE A N 1
ATOM 2243 C CA . PHE A 1 290 ? 2.808 -7.146 27.036 1.00 84.81 290 PHE A CA 1
ATOM 2244 C C . PHE A 1 290 ? 4.170 -7.834 26.922 1.00 84.81 290 PHE A C 1
ATOM 2246 O O . PHE A 1 290 ? 5.131 -7.483 27.597 1.00 84.81 290 PHE A O 1
ATOM 2253 N N . GLY A 1 291 ? 4.241 -8.821 26.033 1.00 84.44 291 GLY A N 1
ATOM 2254 C CA . GLY A 1 291 ? 5.442 -9.622 25.780 1.00 84.44 291 GLY A CA 1
ATOM 2255 C C . GLY A 1 291 ? 5.128 -11.099 25.561 1.00 84.44 291 GLY A C 1
ATOM 2256 O O . GLY A 1 291 ? 5.917 -11.793 24.925 1.00 84.44 291 GLY A O 1
ATOM 2257 N N . ASP A 1 292 ? 3.952 -11.548 26.006 1.00 92.56 292 ASP A N 1
ATOM 2258 C CA . ASP A 1 292 ? 3.451 -12.907 25.821 1.00 92.56 292 ASP A CA 1
ATOM 2259 C C . ASP A 1 292 ? 2.164 -12.887 24.977 1.00 92.56 292 ASP A C 1
ATOM 2261 O O . ASP A 1 292 ? 1.122 -12.357 25.367 1.00 92.56 292 ASP A O 1
ATOM 2265 N N . ILE A 1 293 ? 2.252 -13.465 23.777 1.00 92.00 293 ILE A N 1
ATOM 2266 C CA . ILE A 1 293 ? 1.157 -13.492 22.799 1.00 92.00 293 ILE A CA 1
ATOM 2267 C C . ILE A 1 293 ? -0.038 -14.312 23.319 1.00 92.00 293 ILE A C 1
ATOM 2269 O O . ILE A 1 293 ? -1.186 -13.946 23.052 1.00 92.00 293 ILE A O 1
ATOM 2273 N N . GLU A 1 294 ? 0.201 -15.388 24.071 1.00 94.31 294 GLU A N 1
ATOM 2274 C CA . GLU A 1 294 ? -0.849 -16.271 24.596 1.00 94.31 294 GLU A CA 1
ATOM 2275 C C . GLU A 1 294 ? -1.563 -15.644 25.798 1.00 94.31 294 GLU A C 1
ATOM 2277 O O . GLU A 1 294 ? -2.794 -15.739 25.926 1.00 94.31 294 GLU A O 1
ATOM 2282 N N . GLU A 1 295 ? -0.823 -14.953 26.667 1.00 93.38 295 GLU A N 1
ATOM 2283 C CA . GLU A 1 295 ? -1.420 -14.194 27.767 1.00 93.38 295 GLU A CA 1
ATOM 2284 C C . GLU A 1 295 ? -2.203 -12.977 27.260 1.00 93.38 295 GLU A C 1
ATOM 2286 O O . GLU A 1 295 ? -3.336 -12.759 27.705 1.00 93.38 295 GLU A O 1
ATOM 2291 N N . LEU A 1 296 ? -1.670 -12.235 26.280 1.00 93.62 296 LEU A N 1
ATOM 2292 C CA . LEU A 1 296 ? -2.393 -11.129 25.648 1.00 93.62 296 LEU A CA 1
ATOM 2293 C C . LEU A 1 296 ? -3.693 -11.613 25.009 1.00 93.62 296 LEU A C 1
ATOM 2295 O O . LEU A 1 296 ? -4.746 -11.018 25.242 1.00 93.62 296 LEU A O 1
ATOM 2299 N N . LYS A 1 297 ? -3.638 -12.726 24.270 1.00 94.44 297 LYS A N 1
ATOM 2300 C CA . LYS A 1 297 ? -4.824 -13.340 23.671 1.00 94.44 297 LYS A CA 1
ATOM 2301 C C . LYS A 1 297 ? -5.847 -13.741 24.734 1.00 94.44 297 LYS A C 1
ATOM 2303 O O . LYS A 1 297 ? -7.026 -13.412 24.609 1.00 94.44 297 LYS A O 1
ATOM 2308 N N . SER A 1 298 ? -5.391 -14.381 25.812 1.00 94.69 298 SER A N 1
ATOM 2309 C CA . SER A 1 298 ? -6.250 -14.761 26.939 1.00 94.69 298 SER A CA 1
ATOM 2310 C C . SER A 1 298 ? -6.961 -13.550 27.551 1.00 94.69 298 SER A C 1
ATOM 2312 O O . SER A 1 298 ? -8.150 -13.626 27.862 1.00 94.69 298 SER A O 1
ATOM 2314 N N . LEU A 1 299 ? -6.261 -12.421 27.710 1.00 95.25 299 LEU A N 1
ATOM 2315 C CA . LEU A 1 299 ? -6.867 -11.185 28.201 1.00 95.25 299 LEU A CA 1
ATOM 2316 C C . LEU A 1 299 ? -7.897 -10.633 27.205 1.00 95.25 299 LEU A C 1
ATOM 2318 O O . LEU A 1 299 ? -9.014 -10.293 27.604 1.00 95.25 299 LEU A O 1
ATOM 2322 N N . THR A 1 300 ? -7.555 -10.563 25.915 1.00 94.56 300 THR A N 1
ATOM 2323 C CA . THR A 1 300 ? -8.457 -10.035 24.880 1.00 94.56 300 THR A CA 1
ATOM 2324 C C . THR A 1 300 ? -9.715 -10.885 24.713 1.00 94.56 300 THR A C 1
ATOM 2326 O O . THR A 1 300 ? -10.799 -10.322 24.582 1.00 94.56 300 THR A O 1
ATOM 2329 N N . ASP A 1 301 ? -9.614 -12.213 24.822 1.00 96.31 301 ASP A N 1
ATOM 2330 C CA . ASP A 1 301 ? -10.759 -13.133 24.743 1.00 96.31 301 ASP A CA 1
ATOM 2331 C C . ASP A 1 301 ? -11.756 -12.921 25.898 1.00 96.31 301 ASP A C 1
ATOM 2333 O O . ASP A 1 301 ? -12.961 -13.139 25.749 1.00 96.31 301 ASP A O 1
ATOM 2337 N N . ILE A 1 302 ? -11.274 -12.454 27.055 1.00 95.06 302 ILE A N 1
ATOM 2338 C CA . ILE A 1 302 ? -12.121 -12.108 28.201 1.00 95.06 302 ILE A CA 1
ATOM 2339 C C . ILE A 1 302 ? -12.738 -10.715 28.025 1.00 95.06 302 ILE A C 1
ATOM 2341 O O . ILE A 1 302 ? -13.940 -10.545 28.256 1.00 95.06 302 ILE A O 1
ATOM 2345 N N . VAL A 1 303 ? -11.920 -9.731 27.636 1.00 95.56 303 VAL A N 1
ATOM 2346 C CA . VAL A 1 303 ? -12.270 -8.301 27.640 1.00 95.56 303 VAL A CA 1
ATOM 2347 C C . VAL A 1 303 ? -13.097 -7.900 26.419 1.00 95.56 303 VAL A C 1
ATOM 2349 O O . VAL A 1 303 ? -14.117 -7.232 26.571 1.00 95.56 303 VAL A O 1
ATOM 2352 N N . TRP A 1 304 ? -12.712 -8.309 25.206 1.00 94.69 304 TRP A N 1
ATOM 2353 C CA . TRP A 1 304 ? -13.346 -7.835 23.969 1.00 94.69 304 TRP A CA 1
ATOM 2354 C C . TRP A 1 304 ? -14.850 -8.120 23.873 1.00 94.69 304 TRP A C 1
ATOM 2356 O O . TRP A 1 304 ? -15.572 -7.213 23.449 1.00 94.69 304 TRP A O 1
ATOM 2366 N N . PRO A 1 305 ? -15.373 -9.297 24.278 1.00 95.19 305 PRO A N 1
ATOM 2367 C CA . PRO A 1 305 ? -16.816 -9.529 24.275 1.00 95.19 305 PRO A CA 1
ATOM 2368 C C . PRO A 1 305 ? -17.578 -8.552 25.181 1.00 95.19 305 PRO A C 1
ATOM 2370 O O . PRO A 1 305 ? -18.624 -8.039 24.787 1.00 95.19 305 PRO A O 1
ATOM 2373 N N . GLU A 1 306 ? -17.034 -8.245 26.361 1.00 94.75 306 GLU A N 1
ATOM 2374 C CA . GLU A 1 306 ? -17.651 -7.312 27.313 1.00 94.75 306 GLU A CA 1
ATOM 2375 C C . GLU A 1 306 ? -17.563 -5.869 26.815 1.00 94.75 306 GLU A C 1
ATOM 2377 O O . GLU A 1 306 ? -18.555 -5.136 26.836 1.00 94.75 306 GLU A O 1
ATOM 2382 N N . THR A 1 307 ? -16.407 -5.473 26.276 1.00 94.69 307 THR A N 1
ATOM 2383 C CA . THR A 1 307 ? -16.234 -4.168 25.629 1.00 94.69 307 THR A CA 1
ATOM 2384 C C . THR A 1 307 ? -17.220 -3.994 24.478 1.00 94.69 307 THR A C 1
ATOM 2386 O O . THR A 1 307 ? -17.841 -2.941 24.361 1.00 94.69 307 THR A O 1
ATOM 2389 N N . ALA A 1 308 ? -17.437 -5.026 23.657 1.00 92.75 308 ALA A N 1
ATOM 2390 C CA . ALA A 1 308 ? -18.389 -4.968 22.551 1.00 92.75 308 ALA A CA 1
ATOM 2391 C C . ALA A 1 308 ? -19.836 -4.747 23.027 1.00 92.75 308 ALA A C 1
ATOM 2393 O O . ALA A 1 308 ? -20.594 -4.039 22.360 1.00 92.75 308 ALA A O 1
ATOM 2394 N N . ILE A 1 309 ? -20.227 -5.310 24.175 1.00 93.31 309 ILE A N 1
ATOM 2395 C CA . ILE A 1 309 ? -21.540 -5.054 24.789 1.00 93.31 309 ILE A CA 1
ATOM 2396 C C . ILE A 1 309 ? -21.646 -3.587 25.227 1.00 93.31 309 ILE A C 1
ATOM 2398 O O . ILE A 1 309 ? -22.642 -2.929 24.919 1.00 93.31 309 ILE A O 1
ATOM 2402 N N . LEU A 1 310 ? -20.615 -3.053 25.889 1.00 94.06 310 LEU A N 1
ATOM 2403 C CA . LEU A 1 310 ? -20.585 -1.651 26.321 1.00 94.06 310 LEU A CA 1
ATOM 2404 C C . LEU A 1 310 ? -20.626 -0.678 25.135 1.00 94.06 310 LEU A C 1
ATOM 2406 O O . LEU A 1 310 ? -21.389 0.286 25.166 1.00 94.06 310 LEU A O 1
ATOM 2410 N N . VAL A 1 311 ? -19.867 -0.959 24.072 1.00 93.69 311 VAL A N 1
ATOM 2411 C CA . VAL A 1 311 ? -19.871 -0.171 22.830 1.00 93.69 311 VAL A CA 1
ATOM 2412 C C . VAL A 1 311 ? -21.260 -0.176 22.197 1.00 93.69 311 VAL A C 1
ATOM 2414 O O . VAL A 1 311 ? -21.777 0.887 21.867 1.00 93.69 311 VAL A O 1
ATOM 2417 N N . LYS A 1 312 ? -21.910 -1.343 22.077 1.00 91.56 312 LYS A N 1
ATOM 2418 C CA . LYS A 1 312 ? -23.282 -1.430 21.545 1.00 91.56 312 LYS A CA 1
ATOM 2419 C C . LYS A 1 312 ? -24.271 -0.607 22.360 1.00 91.56 312 LYS A C 1
ATOM 2421 O O . LYS A 1 312 ? -25.124 0.053 21.775 1.00 91.56 312 LYS A O 1
ATOM 2426 N N . ARG A 1 313 ? -24.145 -0.624 23.690 1.00 91.50 313 ARG A N 1
ATOM 2427 C CA . ARG A 1 313 ? -24.992 0.194 24.561 1.00 91.50 313 ARG A CA 1
ATOM 2428 C C . ARG A 1 313 ? -24.756 1.682 24.322 1.00 91.50 313 ARG A C 1
ATOM 2430 O O . ARG A 1 313 ? -25.714 2.403 24.108 1.00 91.50 313 ARG A O 1
ATOM 2437 N N . LYS A 1 314 ? -23.495 2.117 24.255 1.00 92.75 314 LYS A N 1
ATOM 2438 C CA . LYS A 1 314 ? -23.138 3.513 23.958 1.00 92.75 314 LYS A CA 1
ATOM 2439 C C . LYS A 1 314 ? -23.646 3.986 22.596 1.00 92.75 314 LYS A C 1
ATOM 2441 O O . LYS A 1 314 ? -24.087 5.122 22.486 1.00 92.75 314 LYS A O 1
ATOM 2446 N N . ILE A 1 315 ? -23.620 3.122 21.581 1.00 91.50 315 ILE A N 1
ATOM 2447 C CA . ILE A 1 315 ? -24.206 3.418 20.266 1.00 91.50 315 ILE A CA 1
ATOM 2448 C C . ILE A 1 315 ? -25.724 3.605 20.382 1.00 91.50 315 ILE A C 1
ATOM 2450 O O . ILE A 1 315 ? -26.262 4.538 19.796 1.00 91.50 315 ILE A O 1
ATOM 2454 N N . ALA A 1 316 ? -26.412 2.739 21.133 1.00 89.62 316 ALA A N 1
ATOM 2455 C CA . ALA A 1 316 ? -27.857 2.843 21.339 1.00 89.62 316 ALA A CA 1
ATOM 2456 C C . ALA A 1 316 ? -28.247 4.095 22.144 1.00 89.62 316 ALA A C 1
ATOM 2458 O O . ALA A 1 316 ? -29.209 4.765 21.779 1.00 89.62 316 ALA A O 1
ATOM 2459 N N . ASP A 1 317 ? -27.480 4.431 23.186 1.00 89.94 317 ASP A N 1
ATOM 2460 C CA . ASP A 1 317 ? -27.674 5.643 23.990 1.00 89.94 317 ASP A CA 1
ATOM 2461 C C . ASP A 1 317 ? -27.546 6.897 23.093 1.00 89.94 317 ASP A C 1
ATOM 2463 O O . ASP A 1 317 ? -28.460 7.716 23.040 1.00 89.94 317 ASP A O 1
ATOM 2467 N N . ALA A 1 318 ? -26.486 6.980 22.276 1.00 88.44 318 ALA A N 1
ATOM 2468 C CA . ALA A 1 318 ? -26.283 8.084 21.330 1.00 88.44 318 ALA A CA 1
ATOM 2469 C C . ALA A 1 318 ? -27.369 8.160 20.236 1.00 88.44 318 ALA A C 1
ATOM 2471 O O . ALA A 1 318 ? -27.735 9.244 19.789 1.00 88.44 318 ALA A O 1
ATOM 2472 N N . ALA A 1 319 ? -27.909 7.014 19.804 1.00 86.56 319 ALA A N 1
ATOM 2473 C CA . ALA A 1 319 ? -29.024 6.970 18.858 1.00 86.56 319 ALA A CA 1
ATOM 2474 C C . ALA A 1 319 ? -30.296 7.606 19.440 1.00 86.56 319 ALA A C 1
ATOM 2476 O O . ALA A 1 319 ? -31.022 8.316 18.739 1.00 86.56 319 ALA A O 1
ATOM 2477 N N . ALA A 1 320 ? -30.570 7.337 20.719 1.00 85.31 320 ALA A N 1
ATOM 2478 C CA . ALA A 1 320 ? -31.723 7.886 21.418 1.00 85.31 320 ALA A CA 1
ATOM 2479 C C . ALA A 1 320 ? -31.580 9.401 21.631 1.00 85.31 320 ALA A C 1
ATOM 2481 O O . ALA A 1 320 ? -32.538 10.130 21.383 1.00 85.31 320 ALA A O 1
ATOM 2482 N N . GLU A 1 321 ? -30.389 9.865 22.021 1.00 82.50 321 GLU A N 1
ATOM 2483 C CA . GLU A 1 321 ? -30.077 11.291 22.206 1.00 82.50 321 GLU A CA 1
ATOM 2484 C C . GLU A 1 321 ? -30.258 12.084 20.898 1.00 82.50 321 GLU A C 1
ATOM 2486 O O . GLU A 1 321 ? -31.009 13.059 20.873 1.00 82.50 321 GLU A O 1
ATOM 2491 N N . GLY A 1 322 ? -29.698 11.603 19.781 1.00 73.56 322 GLY A N 1
ATOM 2492 C CA . GLY A 1 322 ? -29.835 12.274 18.480 1.00 73.56 322 GLY A CA 1
ATOM 2493 C C . GLY A 1 322 ? -31.271 12.312 17.937 1.00 73.56 322 GLY A C 1
ATOM 2494 O O . GLY A 1 322 ? -31.638 13.236 17.222 1.00 73.56 322 GLY A O 1
ATOM 2495 N N . THR A 1 323 ? -32.125 11.351 18.310 1.00 61.03 323 THR A N 1
ATOM 2496 C CA . THR A 1 323 ? -33.548 11.366 17.913 1.00 61.03 323 THR A CA 1
ATOM 2497 C C . THR A 1 323 ? -34.335 12.448 18.668 1.00 61.03 323 THR A C 1
ATOM 2499 O O . THR A 1 323 ? -35.316 12.979 18.146 1.00 61.03 323 THR A O 1
ATOM 2502 N N . GLN A 1 324 ? -33.926 12.790 19.896 1.00 57.12 324 GLN A N 1
ATOM 2503 C CA . GLN A 1 324 ? -34.592 13.806 20.719 1.00 57.12 324 GLN A CA 1
ATOM 2504 C C . GLN A 1 324 ? -34.235 15.237 20.294 1.00 57.12 324 GLN A C 1
ATOM 2506 O O . GLN A 1 324 ? -35.119 16.095 20.295 1.00 57.12 324 GLN A O 1
ATOM 2511 N N . GLU A 1 325 ? -32.990 15.490 19.886 1.00 57.72 325 GLU A N 1
ATOM 2512 C CA . GLU A 1 325 ? -32.560 16.794 19.352 1.00 57.72 325 GLU A CA 1
ATOM 2513 C C . GLU A 1 325 ? -33.270 17.121 18.027 1.00 57.72 325 GLU A C 1
ATOM 2515 O O . GLU A 1 325 ? -33.915 18.165 17.923 1.00 57.72 325 GLU A O 1
ATOM 2520 N N . ASP A 1 326 ? -33.313 16.165 17.091 1.00 58.81 326 ASP A N 1
ATOM 2521 C CA . ASP A 1 326 ? -34.044 16.273 15.815 1.00 58.81 326 ASP A CA 1
ATOM 2522 C C . ASP A 1 326 ? -35.551 16.553 15.998 1.00 58.81 326 ASP A C 1
ATOM 2524 O O . ASP A 1 326 ? -36.196 17.184 15.159 1.00 58.81 326 ASP A O 1
ATOM 2528 N N . SER A 1 327 ? -36.138 16.044 17.087 1.00 54.69 327 SER A N 1
ATOM 2529 C CA . SER A 1 327 ? -37.558 16.235 17.413 1.00 54.69 327 SER A CA 1
ATOM 2530 C C . SER A 1 327 ? -37.840 17.632 17.969 1.00 54.69 327 SER A C 1
ATOM 2532 O O . SER A 1 3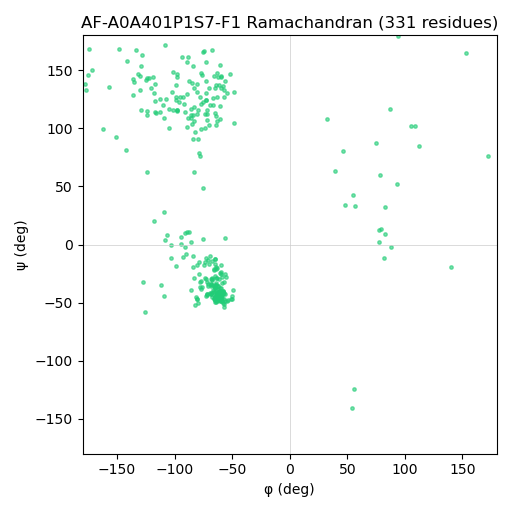27 ? -38.889 18.206 17.680 1.00 54.69 327 SER A O 1
ATOM 2534 N N . ASN A 1 328 ? -36.913 18.174 18.763 1.00 51.00 328 ASN A N 1
ATOM 2535 C CA . ASN A 1 328 ? -37.026 19.503 19.364 1.00 51.00 328 ASN A CA 1
ATOM 2536 C C . ASN A 1 328 ? -36.730 20.626 18.362 1.00 51.00 328 ASN A C 1
ATOM 2538 O O . ASN A 1 328 ? -37.329 21.695 18.470 1.00 51.00 328 ASN A O 1
ATOM 2542 N N . GLU A 1 329 ? -35.850 20.406 17.384 1.00 53.25 329 GLU A N 1
ATOM 2543 C CA . GLU A 1 329 ? -35.614 21.381 16.310 1.00 53.25 329 GLU A CA 1
ATOM 2544 C C . GLU A 1 329 ? -36.831 21.494 15.381 1.00 53.25 329 GLU A C 1
ATOM 2546 O O . GLU A 1 329 ? -37.283 22.599 15.102 1.00 53.25 329 GLU A O 1
ATOM 2551 N N . ARG A 1 330 ? -37.477 20.374 15.025 1.00 51.59 330 ARG A N 1
ATOM 2552 C CA . ARG A 1 330 ? -38.695 20.374 14.183 1.00 51.59 330 ARG A CA 1
ATOM 2553 C C . ARG A 1 330 ? -39.958 20.908 14.867 1.00 51.59 330 ARG A C 1
ATOM 2555 O O . ARG A 1 330 ? -40.962 21.109 14.195 1.00 51.59 330 ARG A O 1
ATOM 2562 N N . GLN A 1 331 ? -39.954 21.070 16.190 1.00 47.22 331 GLN A N 1
ATOM 2563 C CA . GLN A 1 331 ? -41.051 21.712 16.930 1.00 47.22 331 GLN A CA 1
ATOM 2564 C C . GLN A 1 331 ? -40.832 23.218 17.138 1.00 47.22 331 GLN A C 1
ATOM 2566 O O . GLN A 1 331 ? -41.757 23.900 17.576 1.00 47.22 331 GLN A O 1
ATOM 2571 N N . ASN A 1 332 ? -39.632 23.725 16.838 1.00 46.16 332 ASN A N 1
ATOM 2572 C CA . ASN A 1 332 ? -39.269 25.139 16.956 1.00 46.16 332 ASN A CA 1
ATOM 2573 C C . ASN A 1 332 ? -39.105 25.847 15.592 1.00 46.16 332 ASN A C 1
ATOM 2575 O O . ASN A 1 332 ? -38.757 27.028 15.574 1.00 46.16 332 ASN A O 1
ATOM 2579 N N . GLU A 1 333 ? -39.378 25.151 14.483 1.00 40.03 333 GLU A N 1
ATOM 2580 C CA . GLU A 1 333 ? -39.603 25.708 13.136 1.00 40.03 333 GLU A CA 1
ATOM 2581 C C . GLU A 1 333 ? -41.104 25.812 12.828 1.00 40.03 333 GLU A C 1
ATOM 2583 O O . GLU A 1 333 ? -41.505 26.824 12.205 1.00 40.03 333 GLU A O 1
#

Secondary structure (DSSP, 8-state):
---------SS----------------S------------------PPPEEEEEEEE---S--HHHHHHHHHHHHHEEEEEEEEEE-GGGGTTSTTGGGSPPHHHHHHHHHHHHHHH-TTSEEEEEEESSSSGGGGT-SS--EEEEEGGGHHHHHHHHHHHHHTTPPPPEEEEEPPPBPTT--TTS-SB--HHHHHHHTTTS-SSPPP--TTS-SSS--------TTSSHHHHHHHHHHTT-----HHHHHHHHTSTTSHHHHHHHHHH-STTB-TTS-B-HHHHHHHHTT-HHHHHHHHHHHHHHHHHHHHHHHHHHHHHHHHHHHHHTT--

Nearest PDB structures (foldseek):
  2f6r-assembly1_A  TM=9.665E-01  e=6.448E-07  Mus musculus
  1viy-assembly1_B  TM=8.902E-01  e=5.712E-05  Escherichia coli
  9bkz-assembly1_A  TM=7.509E-01  e=2.259E-04  Klebsiella aerogenes
  1n3b-assembly1_C  TM=8.293E-01  e=4.108E-04  Escherichia coli
  8u94-assembly1_A  TM=7.242E-01  e=4.361E-04  Klebsiella aerogenes KCTC 2190

Sequence (333 aa):
MQCLEKYTIGCYTCKPNLRAVYLPCDINGTESIPCSDTEDSGLCEIIPSYNDVVLGGTFDRLHPAHKILLSISCLLTGKRLIIGVADGELLNRKVLKELIEPYQERVEKLRKFLLDVNPAVQYDLVPLRDPYGPAITDVNLNCIVVSDETQKGGEAVNRKRLENALPELTIHKIGLIKDEQHTADEEEKISSSTLRKRLLGSLLLPPKNNPKIAPVPYVIGLTGCIGSGKTSVVQYLQKMGVATIDADQLGHESYRPGRAAYQRIIQKFGQDILLKDGTIDRNALGNRVFGDIEELKSLTDIVWPETAILVKRKIADAAAEGTQEDSNERQNE

Foldseek 3Di:
DDDDPDDDDDDDPDPPPDDPDDDDPDDDDDDDDDDDDDDPPDDPPPQAAAAEEEEEDQLFPPDPQNLVLLLSRLVNHDEEYEYEHEDDPSLPPADPSVLGDDPVVSVVVSVVSNCVRPVRYHYHYHYDPDLAPCLQPDQRAAAYEDEPVCQVSLVVSQVSNVVSVHHRHHYHYDYFDFQPDDDPPDDRHDDSNRVSVVCVVPDPDPDDDDPVDDPPPPDDDDDDDPPPCSVVVVVVVVVVVDDDDDLVVLLQVQQFPPHQLVVVCCVVPNCVQADPVRGGNPVVLCVVLVPDPVSVVSSCVSRVVSSVVVVSVSRVVVRVVVVVVVVVVVVVD

Solvent-accessible surface area (backbone atoms only — not comparable to full-atom values): 20743 Å² total; per-residue (Å²): 140,88,87,78,95,79,87,82,90,86,90,74,92,70,82,75,90,67,81,82,80,81,78,81,82,82,83,79,82,91,86,89,79,92,79,84,89,77,95,76,91,73,80,88,69,77,76,71,69,31,53,24,30,36,37,72,43,65,63,42,75,84,42,70,60,53,51,52,56,52,52,51,50,53,70,31,29,65,43,32,40,38,38,34,36,50,31,73,69,62,41,74,81,42,76,70,46,88,72,54,65,56,68,67,60,35,51,51,55,48,51,53,54,46,48,74,74,47,69,83,46,45,76,48,80,41,81,16,62,53,101,53,55,64,70,54,71,52,78,75,51,44,31,35,51,30,43,68,87,42,43,68,54,55,54,51,40,33,56,48,10,51,76,64,76,37,77,68,49,49,75,47,77,41,84,81,70,74,41,92,81,56,54,100,91,48,69,60,49,73,43,60,58,54,56,54,56,68,47,62,94,53,84,88,64,82,84,78,88,51,94,90,50,66,84,70,59,81,84,80,87,86,83,80,64,91,88,68,52,62,69,60,54,51,56,54,41,44,76,72,71,47,87,82,82,62,66,67,62,41,41,60,55,31,36,35,79,94,33,83,30,28,63,56,49,36,73,74,71,40,73,86,33,46,40,98,87,63,41,72,34,61,66,58,46,41,66,61,28,67,88,35,73,68,52,35,48,55,49,45,70,51,37,49,64,49,24,51,52,54,51,54,48,52,52,52,52,52,42,55,53,56,55,52,54,60,53,55,55,68,73,72,112

Radius of gyration: 32.15 Å; Cα contacts (8 Å, |Δi|>4): 326; chains: 1; bounding box: 72×46×108 Å